Protein AF-A0A5N6M9M7-F1 (afdb_monomer)

Structure (mmCIF, N/CA/C/O backbone):
data_AF-A0A5N6M9M7-F1
#
_entry.id   AF-A0A5N6M9M7-F1
#
loop_
_atom_site.group_PDB
_atom_site.id
_atom_site.type_symbol
_atom_site.label_atom_id
_atom_site.label_alt_id
_atom_site.label_comp_id
_atom_site.label_asym_id
_atom_site.label_entity_id
_atom_site.label_seq_id
_atom_site.pdbx_PDB_ins_code
_atom_site.Cartn_x
_atom_site.Cartn_y
_atom_site.Cartn_z
_atom_site.occupancy
_atom_site.B_iso_or_equiv
_atom_site.auth_seq_id
_atom_site.auth_comp_id
_atom_site.auth_asym_id
_atom_site.auth_atom_id
_atom_site.pdbx_PDB_model_num
ATOM 1 N N . MET A 1 1 ? -13.988 -22.578 -77.801 1.00 38.72 1 MET A N 1
ATOM 2 C CA . MET A 1 1 ? -12.949 -21.543 -77.627 1.00 38.72 1 MET A CA 1
ATOM 3 C C . MET A 1 1 ? -13.460 -20.588 -76.553 1.00 38.72 1 MET A C 1
ATOM 5 O O . MET A 1 1 ? -14.297 -19.760 -76.864 1.00 38.72 1 MET A O 1
ATOM 9 N N . THR A 1 2 ? -13.385 -20.951 -75.270 1.00 37.00 2 THR A N 1
ATOM 10 C CA . THR A 1 2 ? -12.280 -20.663 -74.323 1.00 37.00 2 THR A CA 1
ATOM 11 C C . THR A 1 2 ? -11.889 -19.189 -74.285 1.00 37.00 2 THR A C 1
ATOM 13 O O . THR A 1 2 ? -11.239 -18.703 -75.205 1.00 37.00 2 THR A O 1
ATOM 16 N N . GLY A 1 3 ? -12.256 -18.535 -73.185 1.00 35.28 3 GLY A N 1
ATOM 17 C CA . GLY A 1 3 ? -11.864 -17.177 -72.829 1.00 35.28 3 GLY A CA 1
ATOM 18 C C . GLY A 1 3 ? -12.494 -16.769 -71.498 1.00 35.28 3 GLY A C 1
ATOM 19 O O . GLY A 1 3 ? -13.356 -15.902 -71.477 1.00 35.28 3 GLY A O 1
ATOM 20 N N . GLU A 1 4 ? -12.124 -17.446 -70.406 1.00 34.09 4 GLU A N 1
ATOM 21 C CA . GLU A 1 4 ? -12.359 -16.951 -69.043 1.00 34.09 4 GLU A CA 1
ATOM 22 C C . GLU A 1 4 ? -11.490 -15.703 -68.820 1.00 34.09 4 GLU A C 1
ATOM 24 O O . GLU A 1 4 ? -10.259 -15.792 -68.797 1.00 34.09 4 GLU A O 1
ATOM 29 N N . GLU A 1 5 ? -12.109 -14.534 -68.652 1.00 36.66 5 GLU A N 1
ATOM 30 C CA . GLU A 1 5 ? -11.422 -13.348 -68.141 1.00 36.66 5 GLU A CA 1
ATOM 31 C C . GLU A 1 5 ? -11.231 -13.484 -66.625 1.00 36.66 5 GLU A C 1
ATOM 33 O O . GLU A 1 5 ? -12.181 -13.480 -65.841 1.00 36.66 5 GLU A O 1
ATOM 38 N N . LYS A 1 6 ? -9.967 -13.622 -66.209 1.00 39.31 6 LYS A N 1
ATOM 39 C CA . LYS A 1 6 ? -9.542 -13.548 -64.806 1.00 39.31 6 LYS A CA 1
ATOM 40 C C . LYS A 1 6 ? -9.901 -12.176 -64.220 1.00 39.31 6 LYS A C 1
ATOM 42 O O . LYS A 1 6 ? -9.558 -11.167 -64.839 1.00 39.31 6 LYS A O 1
ATOM 47 N N . PRO A 1 7 ? -10.451 -12.090 -62.996 1.00 33.22 7 PRO A N 1
ATOM 48 C CA . PRO A 1 7 ? -10.524 -10.813 -62.308 1.00 33.22 7 PRO A CA 1
ATOM 49 C C . PRO A 1 7 ? -9.103 -10.360 -61.954 1.00 33.22 7 PRO A C 1
ATOM 51 O O . PRO A 1 7 ? -8.355 -11.047 -61.256 1.00 33.22 7 PRO A O 1
ATOM 54 N N . SER A 1 8 ? -8.726 -9.198 -62.483 1.00 32.16 8 SER A N 1
ATOM 55 C CA . SER A 1 8 ? -7.511 -8.472 -62.126 1.00 32.16 8 SER A CA 1
ATOM 56 C C . SER A 1 8 ? -7.521 -8.182 -60.624 1.00 32.16 8 SER A C 1
ATOM 58 O O . SER A 1 8 ? -8.297 -7.344 -60.165 1.00 32.16 8 SER A O 1
ATOM 60 N N . SER A 1 9 ? -6.653 -8.851 -59.859 1.00 34.31 9 SER A N 1
ATOM 61 C CA . SER A 1 9 ? -6.348 -8.470 -58.478 1.00 34.31 9 SER A CA 1
ATOM 62 C C . SER A 1 9 ? -5.786 -7.053 -58.469 1.00 34.31 9 SER A C 1
ATOM 64 O O . SER A 1 9 ? -4.602 -6.831 -58.721 1.00 34.31 9 SER A O 1
ATOM 66 N N . SER A 1 10 ? -6.641 -6.077 -58.179 1.00 30.91 10 SER A N 1
ATOM 67 C CA . SER A 1 10 ? -6.206 -4.749 -57.782 1.00 30.91 10 SER A CA 1
ATOM 68 C C . SER A 1 10 ? -5.472 -4.887 -56.450 1.00 30.91 10 SER A C 1
ATOM 70 O O . SER A 1 10 ? -6.101 -5.025 -55.400 1.00 30.91 10 SER A O 1
ATOM 72 N N . ASN A 1 11 ? -4.140 -4.867 -56.492 1.00 35.31 11 ASN A N 1
ATOM 73 C CA . ASN A 1 11 ? -3.322 -4.598 -55.317 1.00 35.31 11 ASN A CA 1
ATOM 74 C C . ASN A 1 11 ? -3.653 -3.180 -54.848 1.00 35.31 11 ASN A C 1
ATOM 76 O O . ASN A 1 11 ? -3.072 -2.201 -55.315 1.00 35.31 11 ASN A O 1
ATOM 80 N N . VAL A 1 12 ? -4.625 -3.069 -53.946 1.00 32.81 12 VAL A N 1
ATOM 81 C CA . VAL A 1 12 ? -4.802 -1.863 -53.146 1.00 32.81 12 VAL A CA 1
ATOM 82 C C . VAL A 1 12 ? -3.560 -1.785 -52.260 1.00 32.81 12 VAL A C 1
ATOM 84 O O . VAL A 1 12 ? -3.317 -2.727 -51.499 1.00 32.81 12 VAL A O 1
ATOM 87 N N . PRO A 1 13 ? -2.743 -0.722 -52.343 1.00 32.88 13 PRO A N 1
ATOM 88 C CA . PRO A 1 13 ? -1.669 -0.546 -51.389 1.00 32.88 13 PRO A CA 1
ATOM 89 C C . PRO A 1 13 ? -2.329 -0.437 -50.019 1.00 32.88 13 PRO A C 1
ATOM 91 O O . PRO A 1 13 ? -3.141 0.464 -49.788 1.00 32.88 13 PRO A O 1
ATOM 94 N N . ILE A 1 14 ? -2.014 -1.373 -49.123 1.00 35.34 14 ILE A N 1
ATOM 95 C CA . ILE A 1 14 ? -2.345 -1.234 -47.711 1.00 35.34 14 ILE A CA 1
ATOM 96 C C . ILE A 1 14 ? -1.590 0.011 -47.260 1.00 35.34 14 ILE A C 1
ATOM 98 O O . ILE A 1 14 ? -0.378 -0.004 -47.070 1.00 35.34 14 ILE A O 1
ATOM 102 N N . ARG A 1 15 ? -2.313 1.127 -47.194 1.00 32.84 15 ARG A N 1
ATOM 103 C CA . ARG A 1 15 ? -1.834 2.380 -46.634 1.00 32.84 15 ARG A CA 1
ATOM 104 C C . ARG A 1 15 ? -1.468 2.066 -45.190 1.00 32.84 15 ARG A C 1
ATOM 106 O O . ARG A 1 15 ? -2.373 1.851 -44.385 1.00 32.84 15 ARG A O 1
ATOM 113 N N . GLU A 1 16 ? -0.169 1.971 -44.903 1.00 43.22 16 GLU A N 1
ATOM 114 C CA . GLU A 1 16 ? 0.341 1.823 -43.543 1.00 43.22 16 GLU A CA 1
ATOM 115 C C . GLU A 1 16 ? -0.331 2.896 -42.687 1.00 43.22 16 GLU A C 1
ATOM 117 O O . GLU A 1 16 ? -0.162 4.102 -42.902 1.00 43.22 16 GLU A O 1
ATOM 122 N N . GLN A 1 17 ? -1.221 2.449 -41.802 1.00 44.56 17 GLN A N 1
ATOM 123 C CA . GLN A 1 17 ? -1.905 3.333 -40.877 1.00 44.56 17 GLN A CA 1
ATOM 124 C C . GLN A 1 17 ? -0.831 3.985 -40.012 1.00 44.56 17 GLN A C 1
ATOM 126 O O . GLN A 1 17 ? 0.069 3.307 -39.523 1.00 44.56 17 GLN A O 1
ATOM 131 N N . GLY A 1 18 ? -0.907 5.314 -39.916 1.00 39.78 18 GLY A N 1
ATOM 132 C CA . GLY A 1 18 ? 0.152 6.173 -39.404 1.00 39.78 18 GLY A CA 1
ATOM 133 C C . GLY A 1 18 ? 0.833 5.623 -38.156 1.00 39.78 18 GLY A C 1
ATOM 134 O O . GLY A 1 18 ? 0.180 5.249 -37.185 1.00 39.78 18 GLY A O 1
ATOM 135 N N . ASN A 1 19 ? 2.163 5.607 -38.199 1.00 50.91 19 ASN A N 1
ATOM 136 C CA . ASN A 1 19 ? 3.014 5.252 -37.078 1.00 50.91 19 ASN A CA 1
ATOM 137 C C . ASN A 1 19 ? 2.834 6.308 -35.973 1.00 50.91 19 ASN A C 1
ATOM 139 O O . ASN A 1 19 ? 3.552 7.308 -35.935 1.00 50.91 19 ASN A O 1
ATOM 143 N N . PHE A 1 20 ? 1.825 6.151 -35.113 1.00 52.09 20 PHE A N 1
ATOM 144 C CA . PHE A 1 20 ? 1.692 6.987 -33.926 1.00 52.09 20 PHE A CA 1
ATOM 145 C C . PHE A 1 20 ? 2.903 6.703 -33.031 1.00 52.09 20 PHE A C 1
ATOM 147 O O . PHE A 1 20 ? 3.120 5.542 -32.676 1.00 52.09 20 PHE A O 1
ATOM 154 N N . PRO A 1 21 ? 3.716 7.711 -32.668 1.00 63.94 21 PRO A N 1
ATOM 155 C CA . PRO A 1 21 ? 4.855 7.481 -31.793 1.00 63.94 21 PRO A CA 1
ATOM 156 C C . PRO A 1 21 ? 4.349 6.951 -30.449 1.00 63.94 21 PRO A C 1
ATOM 158 O O . PRO A 1 21 ? 3.626 7.646 -29.729 1.00 63.94 21 PRO A O 1
ATOM 161 N N . LEU A 1 22 ? 4.700 5.701 -30.129 1.00 77.88 22 LEU A N 1
ATOM 162 C CA . LEU A 1 22 ? 4.314 5.080 -28.866 1.00 77.88 22 LEU A CA 1
ATOM 163 C C . LEU A 1 22 ? 4.998 5.839 -27.724 1.00 77.88 22 LEU A C 1
ATOM 165 O O . LEU A 1 22 ? 6.221 5.970 -27.690 1.00 77.88 22 LEU A O 1
ATOM 169 N N . GLN A 1 23 ? 4.200 6.355 -26.791 1.00 84.31 23 GLN A N 1
ATOM 170 C CA . GLN A 1 23 ? 4.712 7.044 -25.609 1.00 84.31 23 GLN A CA 1
ATOM 171 C C . GLN A 1 23 ? 5.376 6.034 -24.673 1.00 84.31 23 GLN A C 1
ATOM 173 O O . GLN A 1 23 ? 4.735 5.085 -24.217 1.00 84.31 23 GLN A O 1
ATOM 178 N N . CYS A 1 24 ? 6.656 6.240 -24.367 1.00 86.56 24 CYS A N 1
ATOM 179 C CA . CYS A 1 24 ? 7.357 5.385 -23.419 1.00 86.56 24 CYS A CA 1
ATOM 180 C C . CYS A 1 24 ? 6.995 5.770 -21.970 1.00 86.56 24 CYS A C 1
ATOM 182 O O . CYS A 1 24 ? 7.027 6.956 -21.624 1.00 86.56 24 CYS A O 1
ATOM 184 N N . PRO A 1 25 ? 6.667 4.794 -21.102 1.00 90.94 25 PRO A N 1
ATOM 185 C CA . PRO A 1 25 ? 6.314 5.067 -19.712 1.00 90.94 25 PRO A CA 1
ATOM 186 C C . PRO A 1 25 ? 7.528 5.583 -18.937 1.00 90.94 25 PRO A C 1
ATOM 188 O O . PRO A 1 25 ? 8.643 5.125 -19.161 1.00 90.94 25 PRO A O 1
ATOM 191 N N . LYS A 1 26 ? 7.325 6.497 -17.984 1.00 94.12 26 LYS A N 1
ATOM 192 C CA . LYS A 1 26 ? 8.398 6.949 -17.087 1.00 94.12 26 LYS A CA 1
ATOM 193 C C . LYS A 1 26 ? 8.705 5.883 -16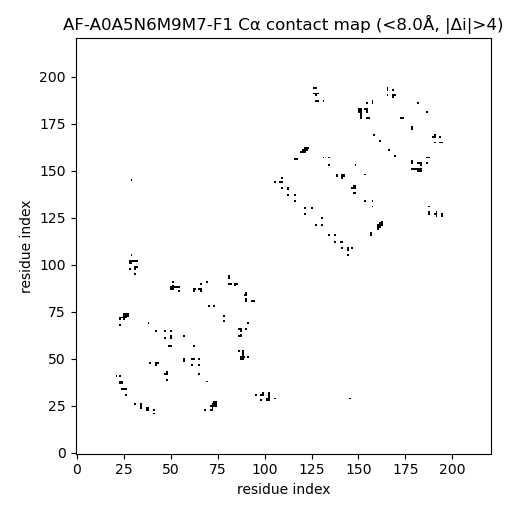.031 1.00 94.12 26 LYS A C 1
ATOM 195 O O . LYS A 1 26 ? 7.787 5.333 -15.415 1.00 94.12 26 LYS A O 1
ATOM 200 N N . LEU A 1 27 ? 9.989 5.607 -15.821 1.00 92.19 27 LEU A N 1
ATOM 201 C CA . LEU A 1 27 ? 10.460 4.763 -14.730 1.00 92.19 27 LEU A CA 1
ATOM 202 C C . LEU A 1 27 ? 10.357 5.540 -13.412 1.00 92.19 27 LEU A C 1
ATOM 204 O O . LEU A 1 27 ? 10.707 6.715 -13.332 1.00 92.19 27 LEU A O 1
ATOM 208 N N . THR A 1 28 ? 9.883 4.863 -12.379 1.00 88.44 28 THR A N 1
ATOM 209 C CA . THR A 1 28 ? 9.801 5.346 -11.000 1.00 88.44 28 THR A CA 1
ATOM 210 C C . THR A 1 28 ? 10.392 4.284 -10.076 1.00 88.44 28 THR A C 1
ATOM 212 O O . THR A 1 28 ? 10.667 3.165 -10.505 1.00 88.44 28 THR A O 1
ATOM 215 N N . GLU A 1 29 ? 10.564 4.609 -8.799 1.00 82.56 29 GLU A N 1
ATOM 216 C CA . GLU A 1 29 ? 11.107 3.667 -7.812 1.00 82.56 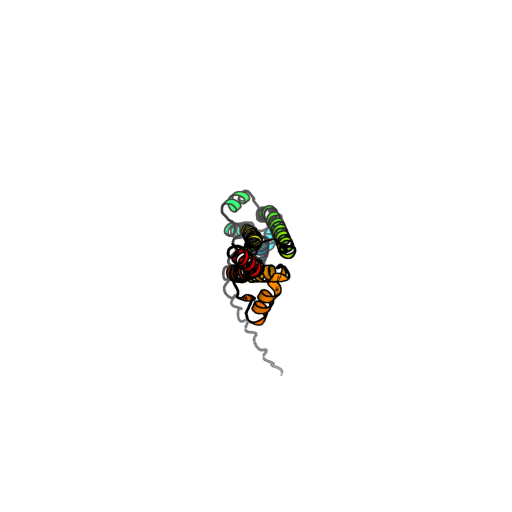29 GLU A CA 1
ATOM 217 C C . GLU A 1 29 ? 10.231 2.436 -7.552 1.00 82.56 29 GLU A C 1
ATOM 219 O O . GLU A 1 29 ? 10.722 1.479 -6.969 1.00 82.56 29 GLU A O 1
ATOM 224 N N . THR A 1 30 ? 8.959 2.458 -7.961 1.00 81.62 30 THR A N 1
ATOM 225 C CA . THR A 1 30 ? 7.948 1.476 -7.535 1.00 81.62 30 THR A CA 1
ATOM 226 C C . THR A 1 30 ? 7.203 0.806 -8.689 1.00 81.62 30 THR A C 1
ATOM 228 O O . THR A 1 30 ? 6.191 0.138 -8.470 1.00 81.62 30 THR A O 1
ATOM 231 N N . ASN A 1 31 ? 7.630 1.035 -9.935 1.00 87.19 31 ASN A N 1
ATOM 232 C CA . ASN A 1 31 ? 6.913 0.557 -11.119 1.00 87.19 31 ASN A CA 1
ATOM 233 C C . ASN A 1 31 ? 7.791 -0.221 -12.099 1.00 87.19 31 ASN A C 1
ATOM 235 O O . ASN A 1 31 ? 7.369 -0.390 -13.245 1.00 87.19 31 ASN A O 1
ATOM 239 N N . TYR A 1 32 ? 8.981 -0.681 -11.702 1.00 90.88 32 TYR A N 1
ATOM 240 C CA . TYR A 1 32 ? 9.927 -1.271 -12.647 1.00 90.88 32 TYR A CA 1
ATOM 241 C C . TYR A 1 32 ? 9.338 -2.463 -13.392 1.00 90.88 32 TYR A C 1
ATOM 243 O O . TYR A 1 32 ? 9.469 -2.538 -14.609 1.00 90.88 32 TYR A O 1
ATOM 251 N N . THR A 1 33 ? 8.613 -3.344 -12.707 1.00 88.62 33 THR A N 1
ATOM 252 C CA . THR A 1 33 ? 7.969 -4.506 -13.335 1.00 88.62 33 THR A CA 1
ATOM 253 C C . THR A 1 33 ? 7.006 -4.091 -14.457 1.00 88.62 33 THR A C 1
ATOM 255 O O . THR A 1 33 ? 7.044 -4.643 -15.557 1.00 88.62 33 THR A O 1
ATOM 258 N N . ALA A 1 34 ? 6.170 -3.077 -14.211 1.00 89.56 34 ALA A N 1
ATOM 259 C CA . ALA A 1 34 ? 5.231 -2.557 -15.205 1.00 89.56 34 ALA A CA 1
ATOM 260 C C . ALA A 1 34 ? 5.948 -1.786 -16.327 1.00 89.56 34 ALA A C 1
ATOM 262 O O . ALA A 1 34 ? 5.616 -1.941 -17.503 1.00 89.56 34 ALA A O 1
ATOM 263 N N . TRP A 1 35 ? 6.952 -0.981 -15.969 1.00 94.19 35 TRP A N 1
ATOM 264 C CA . TRP A 1 35 ? 7.795 -0.250 -16.910 1.00 94.19 35 TRP A CA 1
ATOM 265 C C . TRP A 1 35 ? 8.522 -1.205 -17.859 1.00 94.19 35 TRP A C 1
ATOM 267 O O . TRP A 1 35 ? 8.460 -1.008 -19.069 1.00 94.19 35 TRP A O 1
ATOM 277 N N . ALA A 1 36 ? 9.143 -2.265 -17.336 1.00 92.31 36 ALA A N 1
ATOM 278 C CA . ALA A 1 36 ? 9.903 -3.236 -18.111 1.00 92.31 36 ALA A CA 1
ATOM 279 C C . ALA A 1 36 ? 9.001 -3.959 -19.117 1.00 92.31 36 ALA A C 1
ATOM 281 O O . ALA A 1 36 ? 9.331 -4.014 -20.298 1.00 92.31 36 ALA A O 1
ATOM 282 N N . LEU A 1 37 ? 7.821 -4.417 -18.684 1.00 91.81 37 LEU A N 1
ATOM 283 C CA . LEU A 1 37 ? 6.842 -5.066 -19.561 1.00 91.81 37 LEU A CA 1
ATOM 284 C C . LEU A 1 37 ? 6.415 -4.157 -20.724 1.00 91.81 37 LEU A C 1
ATOM 286 O O . LEU A 1 37 ? 6.390 -4.574 -21.886 1.00 91.81 37 LEU A O 1
ATOM 290 N N . MET A 1 38 ? 6.089 -2.901 -20.417 1.00 91.94 38 MET A N 1
ATOM 291 C CA . MET A 1 38 ? 5.688 -1.916 -21.419 1.00 91.94 38 MET A CA 1
ATOM 292 C C . MET A 1 38 ? 6.843 -1.563 -22.356 1.00 91.94 38 MET A C 1
ATOM 294 O O . MET A 1 38 ? 6.659 -1.519 -23.571 1.00 91.94 38 MET A O 1
ATOM 298 N N . MET A 1 39 ? 8.042 -1.355 -21.814 1.00 94.12 39 MET A N 1
ATOM 299 C CA . MET A 1 39 ? 9.217 -0.981 -22.590 1.00 94.12 39 MET A CA 1
ATOM 300 C C . MET A 1 39 ? 9.660 -2.115 -23.522 1.00 94.12 39 MET A C 1
ATOM 302 O O . MET A 1 39 ? 9.907 -1.869 -24.700 1.00 94.12 39 MET A O 1
ATOM 306 N N . GLU A 1 40 ? 9.659 -3.369 -23.061 1.00 91.62 40 GLU A N 1
ATOM 307 C CA . GLU A 1 40 ? 9.893 -4.538 -23.918 1.00 91.62 40 GLU A CA 1
ATOM 308 C C . GLU A 1 40 ? 8.864 -4.644 -25.047 1.00 91.62 40 GLU A C 1
ATOM 310 O O . GLU A 1 40 ? 9.209 -5.003 -26.173 1.00 91.62 40 GLU A O 1
ATOM 315 N N . THR A 1 41 ? 7.596 -4.345 -24.757 1.00 92.12 41 THR A N 1
ATOM 316 C CA . THR A 1 41 ? 6.515 -4.376 -25.751 1.00 92.12 41 THR A CA 1
ATOM 317 C C . THR A 1 41 ? 6.711 -3.296 -26.814 1.00 92.12 41 THR A C 1
ATOM 319 O O . THR A 1 41 ? 6.573 -3.575 -28.004 1.00 92.12 41 THR A O 1
ATOM 322 N N . ILE A 1 42 ? 7.117 -2.089 -26.410 1.00 91.50 42 ILE A N 1
ATOM 323 C CA . ILE A 1 42 ? 7.458 -1.003 -27.335 1.00 91.50 42 ILE A CA 1
ATOM 324 C C . ILE A 1 42 ? 8.663 -1.404 -28.192 1.00 91.50 42 ILE A C 1
ATOM 326 O O . ILE A 1 42 ? 8.588 -1.344 -29.414 1.00 91.50 42 ILE A O 1
ATOM 330 N N . LEU A 1 43 ? 9.749 -1.898 -27.595 1.00 90.94 43 LEU A N 1
ATOM 331 C CA . LEU A 1 43 ? 10.931 -2.320 -28.356 1.00 90.94 43 LEU A CA 1
ATOM 332 C C . LEU A 1 43 ? 10.618 -3.447 -29.350 1.00 90.94 43 LEU A C 1
ATOM 334 O O . LEU A 1 43 ? 11.175 -3.456 -30.447 1.00 90.94 43 LEU A O 1
ATOM 338 N N . LYS A 1 44 ? 9.700 -4.365 -29.017 1.00 88.69 44 LYS A N 1
ATOM 339 C CA . LYS A 1 44 ? 9.182 -5.374 -29.960 1.00 88.69 44 LYS A CA 1
ATOM 340 C C . LYS A 1 44 ? 8.462 -4.732 -31.142 1.00 88.69 44 LYS A C 1
ATOM 342 O O . LYS A 1 44 ? 8.747 -5.106 -32.275 1.00 88.69 44 LYS A O 1
ATOM 347 N N . ALA A 1 45 ? 7.589 -3.756 -30.896 1.00 88.75 45 ALA A N 1
ATOM 348 C CA . ALA A 1 45 ? 6.844 -3.062 -31.949 1.00 88.75 45 ALA A CA 1
ATOM 349 C C . ALA A 1 45 ? 7.760 -2.319 -32.941 1.00 88.75 45 ALA A C 1
ATOM 351 O O . ALA A 1 45 ? 7.452 -2.256 -34.126 1.00 88.75 45 ALA A O 1
ATOM 352 N N . TYR A 1 46 ? 8.908 -1.814 -32.477 1.00 87.38 46 TYR A N 1
ATOM 353 C CA . TYR A 1 46 ? 9.905 -1.147 -33.324 1.00 87.38 46 TYR A CA 1
ATOM 354 C C . TYR A 1 46 ? 10.971 -2.093 -33.914 1.00 87.38 46 TYR A C 1
ATOM 356 O O . TYR A 1 46 ? 11.885 -1.626 -34.592 1.00 87.38 46 TYR A O 1
ATOM 364 N N . GLY A 1 47 ? 10.904 -3.407 -33.662 1.00 87.00 47 GLY A N 1
ATOM 365 C CA . GLY A 1 47 ? 11.924 -4.360 -34.129 1.00 87.00 47 GLY A CA 1
ATOM 366 C C . GLY A 1 47 ? 13.304 -4.152 -33.486 1.00 87.00 47 GLY A C 1
ATOM 367 O O . GLY A 1 47 ? 14.333 -4.432 -34.099 1.00 87.00 47 GLY A O 1
ATOM 368 N N . LEU A 1 48 ? 13.332 -3.621 -32.260 1.00 87.19 48 LEU A N 1
ATOM 369 C CA . LEU A 1 48 ? 14.538 -3.254 -31.509 1.00 87.19 48 LEU A CA 1
ATOM 370 C C . LEU A 1 48 ? 14.835 -4.196 -30.332 1.00 87.19 48 LEU A C 1
ATOM 372 O O . LEU A 1 48 ? 15.857 -4.036 -29.668 1.00 87.19 48 LEU A O 1
ATOM 376 N N . ARG A 1 49 ? 13.975 -5.182 -30.051 1.00 84.19 49 ARG A N 1
ATOM 377 C CA . ARG A 1 49 ? 14.118 -6.091 -28.896 1.00 84.19 49 ARG A CA 1
ATOM 378 C C . ARG A 1 49 ? 15.485 -6.785 -28.831 1.00 84.19 49 ARG A C 1
ATOM 380 O O . ARG A 1 49 ? 16.061 -6.912 -27.759 1.00 84.19 49 ARG A O 1
ATOM 387 N N . GLU A 1 50 ? 16.032 -7.182 -29.972 1.00 83.56 50 GLU A N 1
ATOM 388 C CA . GLU A 1 50 ? 17.313 -7.896 -30.060 1.00 83.56 50 GLU A CA 1
ATOM 389 C C . GLU A 1 50 ? 18.475 -7.099 -29.437 1.00 83.56 50 GLU A C 1
ATOM 391 O O . GLU A 1 50 ? 19.401 -7.681 -28.876 1.00 83.56 50 GLU A O 1
ATOM 396 N N . THR A 1 51 ? 18.383 -5.763 -29.441 1.00 80.62 51 THR A N 1
ATOM 397 C CA . THR A 1 51 ? 19.412 -4.852 -28.906 1.00 80.62 51 THR A CA 1
ATOM 398 C C . THR A 1 51 ? 19.565 -4.887 -27.384 1.00 80.62 51 THR A C 1
ATOM 400 O O . THR A 1 51 ? 20.594 -4.452 -26.865 1.00 80.62 51 THR A O 1
ATOM 403 N N . ILE A 1 52 ? 18.557 -5.396 -26.665 1.00 81.94 52 ILE A N 1
ATOM 404 C CA . ILE A 1 52 ? 18.607 -5.603 -25.210 1.00 81.94 52 ILE A CA 1
ATOM 405 C C . ILE A 1 52 ? 18.870 -7.072 -24.836 1.00 81.94 52 ILE A C 1
ATOM 407 O O . ILE A 1 52 ? 19.161 -7.364 -23.680 1.00 81.94 52 ILE A O 1
ATOM 411 N N . GLU A 1 53 ? 18.817 -8.001 -25.797 1.00 79.56 53 GLU A N 1
ATOM 412 C CA . GLU A 1 53 ? 19.001 -9.442 -25.565 1.00 79.56 53 GLU A CA 1
ATOM 413 C C . GLU A 1 53 ? 20.394 -9.936 -25.984 1.00 79.56 53 GLU A C 1
ATOM 415 O O . GLU A 1 53 ? 21.008 -10.726 -25.260 1.00 79.56 53 GLU A O 1
ATOM 420 N N . VAL A 1 54 ? 20.949 -9.434 -27.091 1.00 76.12 54 VAL A N 1
ATOM 421 C CA . VAL A 1 54 ? 22.202 -9.922 -27.696 1.00 76.12 54 VAL A CA 1
ATOM 422 C C . VAL A 1 54 ? 23.318 -8.869 -27.567 1.00 76.12 54 VAL A C 1
ATOM 424 O O . VAL A 1 54 ? 23.051 -7.672 -27.549 1.00 76.12 54 VAL A O 1
ATOM 427 N N . LYS A 1 55 ? 24.581 -9.307 -27.422 1.00 60.94 55 LYS A N 1
ATOM 428 C CA . LYS A 1 55 ? 25.778 -8.430 -27.366 1.00 60.94 55 LYS A CA 1
ATOM 429 C C . LYS A 1 55 ? 26.441 -8.189 -28.737 1.00 60.94 55 LYS A C 1
ATOM 431 O O . LYS A 1 55 ? 27.423 -7.459 -28.804 1.00 60.94 55 LYS A O 1
ATOM 436 N N . GLU A 1 56 ? 25.964 -8.848 -29.788 1.00 62.84 56 GLU A N 1
ATOM 437 C CA . GLU A 1 56 ? 26.590 -8.862 -31.116 1.00 62.84 56 GLU A CA 1
ATOM 438 C C . GLU A 1 56 ? 26.248 -7.618 -31.949 1.00 62.84 56 GLU A C 1
ATOM 440 O O . GLU A 1 56 ? 25.457 -6.779 -31.521 1.00 62.84 56 GLU A O 1
ATOM 445 N N . ALA A 1 57 ? 26.874 -7.508 -33.128 1.00 55.06 57 ALA A N 1
ATOM 446 C CA . ALA A 1 57 ? 26.808 -6.378 -34.054 1.00 55.06 57 ALA A CA 1
ATOM 447 C C . ALA A 1 57 ? 25.386 -6.132 -34.591 1.00 55.06 57 ALA A C 1
ATOM 449 O O . ALA A 1 57 ? 25.033 -6.481 -35.716 1.00 55.06 57 ALA A O 1
ATOM 450 N N . VAL A 1 58 ? 24.560 -5.505 -33.764 1.00 62.84 58 VAL A N 1
ATOM 451 C CA . VAL A 1 58 ? 23.356 -4.813 -34.197 1.00 62.84 58 VAL A CA 1
ATOM 452 C C . VAL A 1 58 ? 23.797 -3.503 -34.849 1.00 62.84 58 VAL A C 1
ATOM 454 O O . VAL A 1 58 ? 24.673 -2.826 -34.323 1.00 62.84 58 VAL A O 1
ATOM 457 N N . ASP A 1 59 ? 23.170 -3.141 -35.970 1.00 79.38 59 ASP A N 1
ATOM 458 C CA . ASP A 1 59 ? 23.227 -1.800 -36.564 1.00 79.38 59 ASP A CA 1
ATOM 459 C C . ASP A 1 59 ? 23.315 -0.700 -35.483 1.00 79.38 59 ASP A C 1
ATOM 461 O O . ASP A 1 59 ? 22.412 -0.568 -34.647 1.00 79.38 59 ASP A O 1
ATOM 465 N N . ASP A 1 60 ? 24.394 0.092 -35.512 1.00 79.88 60 ASP A N 1
ATOM 466 C CA . ASP A 1 60 ? 24.667 1.171 -34.555 1.00 79.88 60 ASP A CA 1
ATOM 467 C C . ASP A 1 60 ? 23.467 2.109 -34.408 1.00 79.88 60 ASP A C 1
ATOM 469 O O . ASP A 1 60 ? 23.168 2.588 -33.308 1.00 79.88 60 ASP A O 1
ATOM 473 N N . LYS A 1 61 ? 22.718 2.334 -35.494 1.00 84.44 61 LYS A N 1
ATOM 474 C CA . LYS A 1 61 ? 21.505 3.150 -35.470 1.00 84.44 61 LYS A CA 1
ATOM 475 C C . LYS A 1 61 ? 20.436 2.551 -34.556 1.00 84.44 61 LYS A C 1
ATOM 477 O O . LYS A 1 61 ? 19.808 3.292 -33.796 1.00 84.44 61 LYS A O 1
ATOM 482 N N . LYS A 1 62 ? 20.232 1.230 -34.585 1.00 84.62 62 LYS A N 1
ATOM 483 C CA . LYS A 1 62 ? 19.274 0.533 -33.709 1.00 84.62 62 LYS A CA 1
ATOM 484 C C . LYS A 1 62 ? 19.705 0.618 -32.248 1.00 84.62 62 LYS A C 1
ATOM 486 O O . LYS A 1 62 ? 18.872 0.926 -31.401 1.00 84.62 62 LYS A O 1
ATOM 491 N N . VAL A 1 63 ? 20.995 0.438 -31.956 1.00 84.31 63 VAL A N 1
ATOM 492 C CA . VAL A 1 63 ? 21.540 0.554 -30.590 1.00 84.31 63 VAL A CA 1
ATOM 493 C C . VAL A 1 63 ? 21.308 1.954 -30.017 1.00 84.31 63 VAL A C 1
ATOM 495 O O . VAL A 1 63 ? 20.773 2.090 -28.915 1.00 84.31 63 VAL A O 1
ATOM 498 N N . HIS A 1 64 ? 21.651 3.001 -30.772 1.00 86.44 64 HIS A N 1
ATOM 499 C CA . HIS A 1 64 ? 21.445 4.385 -30.339 1.00 86.44 64 HIS A CA 1
ATOM 500 C C . HIS A 1 64 ? 19.958 4.731 -30.197 1.00 86.44 64 HIS A C 1
ATOM 502 O O . HIS A 1 64 ? 19.584 5.406 -29.239 1.00 86.44 64 HIS A O 1
ATOM 508 N N . THR A 1 65 ? 19.103 4.221 -31.092 1.00 89.31 65 THR A N 1
ATOM 509 C CA . THR A 1 65 ? 17.644 4.406 -31.006 1.00 89.31 65 THR A CA 1
ATOM 510 C C . THR A 1 65 ? 17.089 3.778 -29.730 1.00 89.31 65 THR A C 1
ATOM 512 O O . THR A 1 65 ? 16.392 4.452 -28.975 1.00 89.31 65 THR A O 1
ATOM 515 N N . THR A 1 66 ? 17.457 2.530 -29.422 1.00 90.12 66 THR A N 1
ATOM 516 C CA . THR A 1 66 ? 17.048 1.868 -28.177 1.00 90.12 66 THR A CA 1
ATOM 517 C C . THR A 1 66 ? 17.521 2.640 -26.950 1.00 90.12 66 THR A C 1
ATOM 519 O O . THR A 1 66 ? 16.727 2.883 -26.042 1.00 90.12 66 THR A O 1
ATOM 522 N N . LYS A 1 67 ? 18.789 3.078 -26.914 1.00 90.62 67 LYS A N 1
ATOM 523 C CA . LYS A 1 67 ? 19.311 3.879 -25.794 1.00 90.62 67 LYS A CA 1
ATOM 524 C C . LYS A 1 67 ? 18.535 5.178 -25.625 1.00 90.62 67 LYS A C 1
ATOM 526 O O . LYS A 1 67 ? 18.134 5.477 -24.508 1.00 90.62 67 LYS A O 1
ATOM 531 N N . ALA A 1 68 ? 18.268 5.911 -26.705 1.00 90.81 68 ALA A N 1
ATOM 532 C CA . ALA A 1 68 ? 17.473 7.135 -26.653 1.00 90.81 68 ALA A CA 1
ATOM 533 C C . ALA A 1 68 ? 16.055 6.869 -26.117 1.00 90.81 68 ALA A C 1
ATOM 535 O O . ALA A 1 68 ? 15.578 7.600 -25.247 1.00 90.81 68 ALA A O 1
ATOM 536 N N . MET A 1 69 ? 15.415 5.783 -26.567 1.00 92.25 69 MET A N 1
ATOM 537 C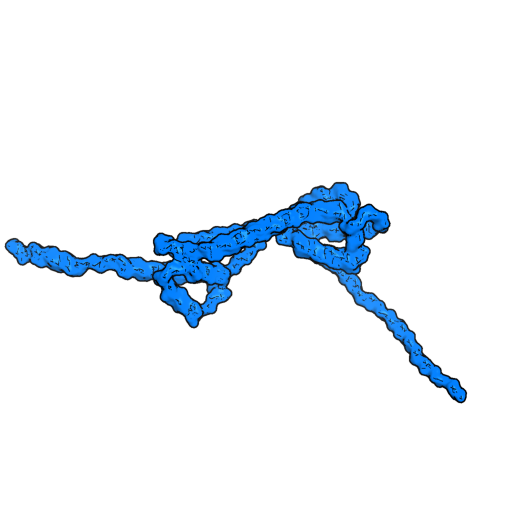 CA . MET A 1 69 ? 14.091 5.375 -26.093 1.00 92.25 69 MET A CA 1
ATOM 538 C C . MET A 1 69 ? 14.080 4.943 -24.625 1.00 92.25 69 MET A C 1
ATOM 540 O O . MET A 1 69 ? 13.093 5.189 -23.940 1.00 92.25 69 MET A O 1
ATOM 544 N N . ILE A 1 70 ? 15.149 4.322 -24.120 1.00 92.94 70 ILE A N 1
ATOM 545 C CA . ILE A 1 70 ? 15.277 4.014 -22.692 1.00 92.94 70 ILE A CA 1
ATOM 546 C C . ILE A 1 70 ? 15.545 5.306 -21.914 1.00 92.94 70 ILE A C 1
ATOM 548 O O . ILE A 1 70 ? 14.835 5.590 -20.957 1.00 92.94 70 ILE A O 1
ATOM 552 N N . PHE A 1 71 ? 16.501 6.133 -22.340 1.00 93.88 71 PHE A N 1
ATOM 553 C CA . PHE A 1 71 ? 16.915 7.356 -21.645 1.00 93.88 71 PHE A CA 1
ATOM 554 C C . PHE A 1 71 ? 15.772 8.349 -21.445 1.00 93.88 71 PHE A C 1
ATOM 556 O O . PHE A 1 71 ? 15.650 8.914 -20.361 1.00 93.88 71 PHE A O 1
ATOM 563 N N . GLN A 1 72 ? 14.875 8.504 -22.424 1.00 93.25 72 GLN A N 1
ATOM 564 C CA . GLN A 1 72 ? 13.695 9.362 -22.261 1.00 93.25 72 GLN A CA 1
ATOM 565 C C . GLN A 1 72 ? 12.744 8.893 -21.148 1.00 93.25 72 GLN A C 1
ATOM 567 O O . GLN A 1 72 ? 11.908 9.676 -20.697 1.00 93.25 72 GLN A O 1
ATOM 572 N N . THR A 1 73 ? 12.832 7.639 -20.700 1.00 94.50 73 THR A N 1
ATOM 573 C CA . THR A 1 73 ? 11.992 7.112 -19.615 1.00 94.50 73 THR A CA 1
ATOM 574 C C . THR A 1 73 ? 12.584 7.322 -18.233 1.00 94.50 73 THR A C 1
ATOM 576 O O . THR A 1 73 ? 11.852 7.225 -17.250 1.00 94.50 73 THR A O 1
ATOM 579 N N . LEU A 1 74 ? 13.883 7.611 -18.146 1.00 94.44 74 LEU A N 1
ATOM 580 C CA . LEU A 1 74 ? 14.609 7.608 -16.886 1.00 94.44 74 LEU A CA 1
ATOM 581 C C . LEU A 1 74 ? 14.488 8.955 -16.162 1.00 94.44 74 LEU A C 1
ATOM 583 O O . LEU A 1 74 ? 14.557 10.011 -16.799 1.00 94.44 74 LEU A O 1
ATOM 587 N N . PRO A 1 75 ? 14.364 8.938 -14.826 1.00 93.75 75 PRO A N 1
ATOM 588 C CA . PRO A 1 75 ? 14.676 10.095 -13.999 1.00 93.75 75 PRO A CA 1
ATOM 589 C C . PRO A 1 75 ? 16.131 10.545 -14.205 1.00 93.75 75 PRO A C 1
ATOM 591 O O . PRO A 1 75 ? 16.997 9.745 -14.569 1.00 93.75 75 PRO A O 1
ATOM 594 N N . GLN A 1 76 ? 16.405 11.833 -13.982 1.00 92.88 76 GLN A N 1
ATOM 595 C CA . GLN A 1 76 ? 17.708 12.432 -14.291 1.00 92.88 76 GLN A CA 1
ATOM 596 C C . GLN A 1 76 ? 18.865 11.755 -13.542 1.00 92.88 76 GLN A C 1
ATOM 598 O O . GLN A 1 76 ? 19.905 11.490 -14.132 1.00 92.88 76 GLN A O 1
ATOM 603 N N . ASP A 1 77 ? 18.692 11.440 -12.263 1.00 92.19 77 ASP A N 1
ATOM 604 C CA . ASP A 1 77 ? 19.684 10.746 -11.439 1.00 92.19 77 ASP A CA 1
ATOM 605 C C . ASP A 1 77 ? 20.024 9.353 -11.993 1.00 92.19 77 ASP A C 1
ATOM 607 O O . ASP A 1 77 ? 21.195 8.984 -12.087 1.00 92.19 77 ASP A O 1
ATOM 611 N N . VAL A 1 78 ? 19.011 8.606 -12.437 1.00 93.00 78 VAL A N 1
ATOM 612 C CA . VAL A 1 78 ? 19.174 7.272 -13.028 1.00 93.00 78 VAL A CA 1
ATOM 613 C C . VAL A 1 78 ? 19.875 7.364 -14.372 1.00 93.00 78 VAL A C 1
ATOM 615 O O . VAL A 1 78 ? 20.795 6.593 -14.634 1.00 93.00 78 VAL A O 1
ATOM 618 N N . LEU A 1 79 ? 19.479 8.334 -15.201 1.00 93.50 79 LEU A N 1
ATOM 619 C CA . LEU A 1 79 ? 20.116 8.607 -16.485 1.00 93.50 79 LEU A CA 1
ATOM 620 C C . LEU A 1 79 ? 21.617 8.857 -16.309 1.00 93.50 79 LEU A C 1
ATOM 622 O O . LEU A 1 79 ? 22.418 8.240 -17.007 1.00 93.50 79 LEU A O 1
ATOM 626 N N . MET A 1 80 ? 22.003 9.699 -15.346 1.00 94.19 80 MET A N 1
ATOM 627 C CA . MET A 1 80 ? 23.413 9.997 -15.078 1.00 94.19 80 MET A CA 1
ATOM 628 C C . MET A 1 80 ? 24.206 8.755 -14.645 1.00 94.19 80 MET A C 1
ATOM 630 O O . MET A 1 80 ? 25.366 8.617 -15.020 1.00 94.19 80 MET A O 1
ATOM 634 N N . GLN A 1 81 ? 23.590 7.827 -13.905 1.00 91.88 81 GLN A N 1
ATOM 635 C CA . GLN A 1 81 ? 24.238 6.581 -13.472 1.00 91.88 81 GLN A CA 1
ATOM 636 C C . GLN A 1 81 ? 24.498 5.607 -14.627 1.00 91.88 81 GLN A C 1
ATOM 638 O O . GLN A 1 81 ? 25.506 4.898 -14.624 1.00 91.88 81 GLN A O 1
ATOM 643 N N . VAL A 1 82 ? 23.598 5.560 -15.613 1.00 93.12 82 VAL A N 1
ATOM 644 C CA . VAL A 1 82 ? 23.678 4.607 -16.732 1.00 93.12 82 VAL A CA 1
ATOM 645 C C . VAL A 1 82 ? 24.296 5.202 -18.002 1.00 93.12 82 VAL A C 1
ATOM 647 O O . VAL A 1 82 ? 24.579 4.462 -18.942 1.00 93.12 82 VAL A O 1
ATOM 650 N N . ALA A 1 83 ? 24.545 6.515 -18.041 1.00 90.94 83 ALA A N 1
ATOM 651 C CA . ALA A 1 83 ? 25.096 7.217 -19.204 1.00 90.94 83 ALA A CA 1
ATOM 652 C C . ALA A 1 83 ? 26.472 6.689 -19.649 1.00 90.94 83 ALA A C 1
ATOM 654 O O . ALA A 1 83 ? 26.796 6.749 -20.833 1.00 90.94 83 ALA A O 1
ATOM 655 N N . GLN A 1 84 ? 27.259 6.143 -18.716 1.00 90.00 84 GLN A N 1
ATOM 656 C CA . GLN A 1 84 ? 28.583 5.569 -18.982 1.00 90.00 84 GLN A CA 1
ATOM 657 C C . GLN A 1 84 ? 28.551 4.259 -19.789 1.00 90.00 84 GLN A C 1
ATOM 659 O O . GLN A 1 84 ? 29.577 3.846 -20.328 1.00 90.00 84 GLN A O 1
ATOM 664 N N . TYR A 1 85 ? 27.402 3.582 -19.870 1.00 90.25 85 TYR A N 1
ATOM 665 C CA . TYR A 1 85 ? 27.301 2.310 -20.578 1.00 90.25 85 TYR A CA 1
ATOM 666 C C . TYR A 1 85 ? 27.237 2.512 -22.090 1.00 90.25 85 TYR A C 1
ATOM 668 O O . TYR A 1 85 ? 26.528 3.387 -22.603 1.00 90.25 85 TYR A O 1
ATOM 676 N N . SER A 1 86 ? 27.964 1.670 -22.823 1.00 84.12 86 SER A N 1
ATOM 677 C CA . SER A 1 86 ? 28.111 1.808 -24.272 1.00 84.12 86 SER A CA 1
ATOM 678 C C . SER A 1 86 ? 26.936 1.172 -25.006 1.00 84.12 86 SER A C 1
ATOM 680 O O . SER A 1 86 ? 26.384 1.781 -25.923 1.00 84.12 86 SER A O 1
ATOM 682 N N . THR A 1 87 ? 26.467 0.016 -24.539 1.00 86.94 87 THR A N 1
ATOM 683 C CA . THR A 1 87 ? 25.407 -0.760 -25.195 1.00 86.94 87 THR A CA 1
ATOM 684 C C . THR A 1 87 ? 24.031 -0.550 -24.554 1.00 86.94 87 THR A C 1
ATOM 686 O O . THR A 1 87 ? 23.912 -0.258 -23.364 1.00 86.94 87 THR A O 1
ATOM 689 N N . ALA A 1 88 ? 22.963 -0.729 -25.339 1.00 88.44 88 ALA A N 1
ATOM 690 C CA . ALA A 1 88 ? 21.590 -0.706 -24.823 1.00 88.44 88 ALA A CA 1
ATOM 691 C C . ALA A 1 88 ? 21.340 -1.820 -23.791 1.00 88.44 88 ALA A C 1
ATOM 693 O O . ALA A 1 88 ? 20.641 -1.602 -22.802 1.00 88.44 88 ALA A O 1
ATOM 694 N N . LYS A 1 89 ? 21.963 -2.986 -23.992 1.00 89.81 89 LYS A N 1
ATOM 695 C CA . LYS A 1 89 ? 21.905 -4.119 -23.069 1.00 89.81 89 LYS A CA 1
ATOM 696 C C . LYS A 1 89 ? 22.498 -3.803 -21.697 1.00 89.81 89 LYS A C 1
ATOM 698 O O . LYS A 1 89 ? 21.856 -4.078 -20.695 1.00 89.81 89 LYS A O 1
ATOM 703 N N . GLU A 1 90 ? 23.676 -3.186 -21.630 1.00 91.25 90 GLU A N 1
ATOM 704 C CA . GLU A 1 90 ? 24.285 -2.799 -20.347 1.00 91.25 90 GLU A CA 1
ATOM 705 C C . GLU A 1 90 ? 23.413 -1.805 -19.571 1.00 91.25 90 GLU A C 1
ATOM 707 O O . GLU A 1 90 ? 23.239 -1.949 -18.361 1.00 91.25 90 GLU A O 1
ATOM 712 N N . VAL A 1 91 ? 22.821 -0.830 -20.272 1.00 92.56 91 VAL A N 1
ATOM 713 C CA . VAL A 1 91 ? 21.848 0.100 -19.679 1.00 92.56 91 VAL A CA 1
ATOM 714 C C . VAL A 1 91 ? 20.647 -0.673 -19.124 1.00 92.56 91 VAL A C 1
ATOM 716 O O . VAL A 1 91 ? 20.2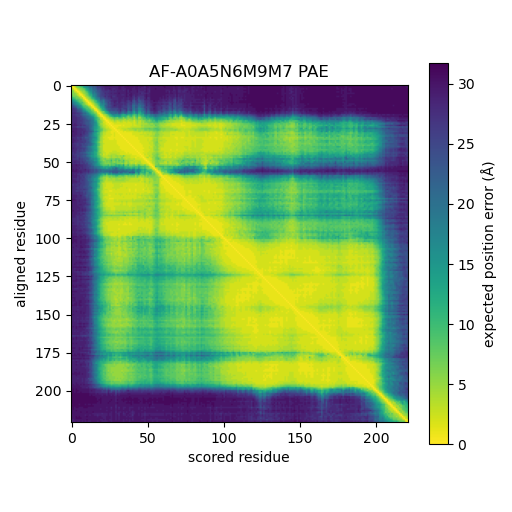77 -0.480 -17.967 1.00 92.56 91 VAL A O 1
ATOM 719 N N . TRP A 1 92 ? 20.055 -1.563 -19.927 1.00 93.56 92 TRP A N 1
ATOM 720 C CA . TRP A 1 92 ? 18.896 -2.369 -19.539 1.00 93.56 92 TRP A CA 1
ATOM 721 C C . TRP A 1 92 ? 19.180 -3.266 -18.328 1.00 93.56 92 TRP A C 1
ATOM 723 O O . TRP A 1 92 ? 18.417 -3.259 -17.361 1.00 93.56 92 TRP A O 1
ATOM 733 N N . ASP A 1 93 ? 20.298 -3.991 -18.353 1.00 92.12 93 ASP A N 1
ATOM 734 C CA . ASP A 1 93 ? 20.716 -4.899 -17.286 1.00 92.12 93 ASP A CA 1
ATOM 735 C C . ASP A 1 93 ? 21.011 -4.134 -15.987 1.00 92.12 93 ASP A C 1
ATOM 737 O O . ASP A 1 93 ? 20.606 -4.573 -14.910 1.00 92.12 93 ASP A O 1
ATOM 741 N N . SER A 1 94 ? 21.640 -2.956 -16.068 1.00 91.81 94 SER A N 1
ATOM 742 C CA . SER A 1 94 ? 21.901 -2.103 -14.901 1.00 91.81 94 SER A CA 1
ATOM 743 C C . SER A 1 94 ? 20.604 -1.621 -14.236 1.00 91.81 94 SER A C 1
ATOM 745 O O . SER A 1 94 ? 20.441 -1.742 -13.018 1.00 91.81 94 SER A O 1
ATOM 747 N N . ILE A 1 95 ? 19.628 -1.165 -15.034 1.00 92.56 95 ILE A N 1
ATOM 748 C CA . ILE A 1 95 ? 18.294 -0.788 -14.539 1.00 92.56 95 ILE A CA 1
ATOM 749 C C . ILE A 1 95 ? 17.609 -2.006 -13.909 1.00 92.56 95 ILE A C 1
ATOM 751 O O . ILE A 1 95 ? 17.091 -1.921 -12.796 1.00 92.56 95 ILE A O 1
ATOM 755 N N . LYS A 1 96 ? 17.642 -3.160 -14.582 1.00 91.56 96 LYS A N 1
ATOM 756 C CA . LYS A 1 96 ? 17.048 -4.399 -14.076 1.00 91.56 96 LYS A CA 1
ATOM 757 C C . LYS A 1 96 ? 17.603 -4.788 -12.713 1.00 91.56 96 LYS A C 1
ATOM 759 O O . LYS A 1 96 ? 16.824 -5.049 -11.803 1.00 91.56 96 LYS A O 1
ATOM 764 N N . VAL A 1 97 ? 18.924 -4.797 -12.551 1.00 90.06 97 VAL A N 1
ATOM 765 C CA . VAL A 1 97 ? 19.569 -5.160 -11.281 1.00 90.06 97 VAL A CA 1
ATOM 766 C C . VAL A 1 97 ? 19.162 -4.205 -10.159 1.00 90.06 97 VAL A C 1
ATOM 768 O O . VAL A 1 97 ? 18.814 -4.662 -9.071 1.00 90.06 97 VAL A O 1
ATOM 771 N N . LYS A 1 98 ? 19.159 -2.893 -10.420 1.00 87.81 98 LYS A N 1
ATOM 772 C CA . LYS A 1 98 ? 18.828 -1.881 -9.408 1.00 87.81 98 LYS A CA 1
ATOM 773 C C . LYS A 1 98 ? 17.367 -1.959 -8.962 1.00 87.81 98 LYS A C 1
ATOM 775 O O . LYS A 1 98 ? 17.094 -1.937 -7.764 1.00 87.81 98 LYS A O 1
ATOM 780 N N . TYR A 1 99 ? 16.436 -2.037 -9.909 1.00 89.19 99 TYR A N 1
ATOM 781 C CA . TYR A 1 99 ? 15.018 -1.848 -9.610 1.00 89.19 99 TYR A CA 1
ATOM 782 C C . TYR A 1 99 ? 14.247 -3.147 -9.376 1.00 89.19 99 TYR A C 1
ATOM 784 O O . TYR A 1 99 ? 13.330 -3.143 -8.564 1.00 89.19 99 TYR A O 1
ATOM 792 N N . LEU A 1 100 ? 14.629 -4.274 -9.989 1.00 86.44 100 LEU A N 1
ATOM 793 C CA . LEU A 1 100 ? 13.939 -5.546 -9.735 1.00 86.44 100 LEU A CA 1
ATOM 794 C C . LEU A 1 100 ? 14.095 -5.982 -8.274 1.00 86.44 100 LEU A C 1
ATOM 796 O O . LEU A 1 100 ? 13.134 -6.427 -7.653 1.00 86.44 100 LEU A O 1
ATOM 800 N N . GLY A 1 101 ? 15.297 -5.832 -7.708 1.00 83.69 101 GLY A N 1
ATOM 801 C CA . GLY A 1 101 ? 15.535 -6.129 -6.295 1.00 83.69 101 GLY A CA 1
ATOM 802 C C . GLY A 1 101 ? 14.708 -5.233 -5.369 1.00 83.69 101 GLY A C 1
ATOM 803 O O . GLY A 1 101 ? 14.117 -5.722 -4.408 1.00 83.69 101 GLY A O 1
ATOM 804 N N . ALA A 1 102 ? 14.622 -3.937 -5.685 1.00 83.62 102 ALA A N 1
ATOM 805 C CA . ALA A 1 102 ? 13.824 -2.979 -4.927 1.00 83.62 102 ALA A CA 1
ATOM 806 C C . ALA A 1 102 ? 12.317 -3.294 -4.994 1.00 83.62 102 ALA A C 1
ATOM 808 O O . ALA A 1 102 ? 11.689 -3.398 -3.939 1.00 83.62 102 ALA A O 1
ATOM 809 N N . ASP A 1 103 ? 11.774 -3.542 -6.192 1.00 86.12 103 ASP A N 1
ATOM 810 C CA . ASP A 1 103 ? 10.372 -3.929 -6.424 1.00 86.12 103 ASP A CA 1
ATOM 811 C C . ASP A 1 103 ? 10.001 -5.190 -5.622 1.00 86.12 103 ASP A C 1
ATOM 813 O O . ASP A 1 103 ? 8.993 -5.2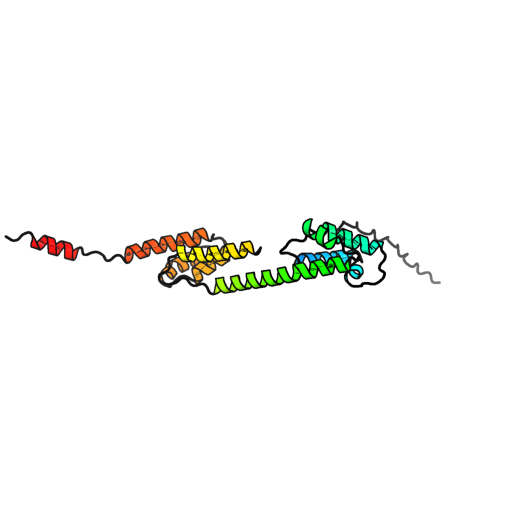17 -4.913 1.00 86.12 103 ASP A O 1
ATOM 817 N N . LEU A 1 104 ? 10.831 -6.241 -5.685 1.00 88.19 104 LEU A N 1
ATOM 818 C CA . LEU A 1 104 ? 10.569 -7.501 -4.978 1.00 88.19 104 LEU A CA 1
ATOM 819 C C . LEU A 1 104 ? 10.578 -7.320 -3.454 1.00 88.19 104 LEU A C 1
ATOM 821 O O . LEU A 1 104 ? 9.721 -7.863 -2.754 1.00 88.19 104 LEU A O 1
ATOM 825 N N . VAL A 1 105 ? 11.527 -6.540 -2.927 1.00 89.38 105 VAL A N 1
ATOM 826 C CA . VAL A 1 105 ? 11.591 -6.222 -1.492 1.00 89.38 105 VAL A CA 1
ATOM 827 C C . VAL A 1 105 ? 10.387 -5.384 -1.065 1.00 89.38 105 VAL A C 1
ATOM 829 O O . VAL A 1 105 ? 9.819 -5.621 0.003 1.00 89.38 105 VAL A O 1
ATOM 832 N N . GLN A 1 106 ? 9.981 -4.413 -1.880 1.00 90.25 106 GLN A N 1
ATOM 833 C CA . GLN A 1 106 ? 8.812 -3.582 -1.626 1.00 90.25 106 GLN A CA 1
ATOM 834 C C . GLN A 1 106 ? 7.532 -4.425 -1.571 1.00 90.25 106 GLN A C 1
ATOM 836 O O . GLN A 1 106 ? 6.782 -4.308 -0.600 1.00 90.25 106 GLN A O 1
ATOM 841 N N . GLU A 1 107 ? 7.308 -5.318 -2.538 1.00 90.75 107 GLU A N 1
ATOM 842 C CA . GLU A 1 107 ? 6.129 -6.190 -2.542 1.00 90.75 107 GLU A CA 1
ATOM 843 C C . GLU A 1 107 ? 6.135 -7.156 -1.349 1.00 90.75 107 GLU A C 1
ATOM 845 O O . GLU A 1 107 ? 5.113 -7.324 -0.685 1.00 90.75 107 GLU A O 1
ATOM 850 N N . ALA A 1 108 ? 7.290 -7.721 -0.985 1.00 93.50 108 ALA A N 1
ATOM 851 C CA . ALA A 1 108 ? 7.409 -8.566 0.205 1.00 93.50 108 ALA A CA 1
ATOM 852 C C . ALA A 1 108 ? 7.050 -7.812 1.502 1.00 93.50 108 ALA A C 1
ATOM 854 O O . ALA A 1 108 ? 6.388 -8.357 2.395 1.00 93.50 108 ALA A O 1
ATOM 855 N N . ARG A 1 109 ? 7.434 -6.532 1.607 1.00 94.69 109 ARG A N 1
ATOM 856 C CA . ARG A 1 109 ? 7.061 -5.667 2.738 1.00 94.69 109 ARG A CA 1
ATOM 857 C C . ARG A 1 109 ? 5.568 -5.351 2.737 1.00 94.69 109 ARG A C 1
ATOM 859 O O . ARG A 1 109 ? 4.939 -5.453 3.789 1.00 94.69 109 ARG A O 1
ATOM 866 N N . LEU A 1 110 ? 4.982 -5.026 1.582 1.00 95.81 110 LEU A N 1
ATOM 867 C CA . LEU A 1 110 ? 3.534 -4.829 1.451 1.00 95.81 110 LEU A CA 1
ATOM 868 C C . LEU A 1 110 ? 2.768 -6.089 1.860 1.00 95.81 110 LEU A C 1
ATOM 870 O O . LEU A 1 110 ? 1.797 -6.001 2.610 1.00 95.81 110 LEU A O 1
ATOM 874 N N . GLN A 1 111 ? 3.236 -7.265 1.444 1.00 96.69 111 GLN A N 1
ATOM 875 C CA . GLN A 1 111 ? 2.629 -8.535 1.818 1.00 96.69 111 GLN A CA 1
ATOM 876 C C . GLN A 1 111 ? 2.727 -8.805 3.322 1.00 96.69 111 GLN A C 1
ATOM 878 O O . GLN A 1 111 ? 1.748 -9.231 3.931 1.00 96.69 111 GLN A O 1
ATOM 883 N N . THR A 1 112 ? 3.865 -8.492 3.944 1.00 97.88 112 THR A N 1
ATOM 884 C CA . THR A 1 112 ? 4.020 -8.566 5.405 1.00 97.88 112 THR A CA 1
ATOM 885 C C . THR A 1 112 ? 2.998 -7.680 6.118 1.00 97.88 112 THR A C 1
ATOM 887 O O . THR A 1 112 ? 2.346 -8.136 7.055 1.00 97.88 112 THR A O 1
ATOM 890 N N . LEU A 1 113 ? 2.787 -6.449 5.642 1.00 98.00 113 LEU A N 1
ATOM 891 C CA . LEU A 1 113 ? 1.791 -5.541 6.216 1.00 98.00 113 LEU A CA 1
ATOM 892 C C . LEU A 1 113 ? 0.349 -6.029 6.011 1.00 98.00 113 LEU A C 1
ATOM 894 O O . LEU A 1 113 ? -0.483 -5.804 6.888 1.00 98.00 113 LEU A O 1
ATOM 898 N N . ARG A 1 114 ? 0.033 -6.704 4.892 1.00 97.62 114 ARG A N 1
ATOM 899 C CA . ARG A 1 114 ? -1.281 -7.356 4.697 1.00 97.62 114 ARG A CA 1
ATOM 900 C C . ARG A 1 114 ? -1.503 -8.434 5.756 1.00 97.62 114 ARG A C 1
ATOM 902 O O . ARG A 1 114 ? -2.553 -8.457 6.390 1.00 97.62 114 ARG A O 1
ATOM 909 N N . SER A 1 115 ? -0.505 -9.283 5.986 1.00 97.69 115 SER A N 1
ATOM 910 C CA . SER A 1 115 ? -0.570 -10.327 7.012 1.00 97.69 115 SER A CA 1
ATOM 911 C C . SER A 1 115 ? -0.679 -9.747 8.426 1.00 97.69 115 SER A C 1
ATOM 913 O O . SER A 1 115 ? -1.487 -10.226 9.219 1.00 97.69 115 SER A O 1
ATOM 915 N N . GLU A 1 116 ? 0.085 -8.691 8.736 1.00 97.50 116 GLU A N 1
ATOM 916 C CA . GLU A 1 116 ? 0.000 -7.972 10.016 1.00 97.50 116 GLU A CA 1
ATOM 917 C C . GLU A 1 116 ? -1.413 -7.415 10.227 1.00 97.50 116 GLU A C 1
ATOM 919 O O . GLU A 1 116 ? -2.016 -7.666 11.269 1.00 97.50 116 GLU A O 1
ATOM 924 N N . LEU A 1 117 ? -1.975 -6.741 9.214 1.00 98.06 117 LEU A N 1
ATOM 925 C CA . LEU A 1 117 ? -3.335 -6.204 9.238 1.00 98.06 117 LEU A CA 1
ATOM 926 C C . LEU A 1 117 ? -4.370 -7.295 9.539 1.00 98.06 117 LEU A C 1
ATOM 928 O O . LEU A 1 117 ? -5.210 -7.111 10.417 1.00 98.06 117 LEU A O 1
ATOM 932 N N . GLU A 1 118 ? -4.308 -8.435 8.848 1.00 96.44 118 GLU A N 1
ATOM 933 C CA . GLU A 1 118 ? -5.266 -9.533 9.031 1.00 96.44 118 GLU A CA 1
ATOM 934 C C . GLU A 1 118 ? -5.159 -10.215 10.405 1.00 96.44 118 GLU A C 1
ATOM 936 O O . GLU A 1 118 ? -6.163 -10.669 10.973 1.00 96.44 118 GLU A O 1
ATOM 941 N N . ALA A 1 119 ? -3.959 -10.252 10.981 1.00 96.69 119 ALA A N 1
ATOM 942 C CA . ALA A 1 119 ? -3.725 -10.802 12.311 1.00 96.69 119 ALA A CA 1
ATOM 943 C C . ALA A 1 119 ? -4.179 -9.861 13.443 1.00 96.69 119 ALA A C 1
ATOM 945 O O . ALA A 1 119 ? -4.407 -10.319 14.565 1.00 96.69 119 ALA A O 1
ATOM 946 N N . MET A 1 120 ? -4.342 -8.558 13.181 1.00 97.38 120 MET A N 1
ATOM 947 C CA . MET A 1 120 ? -4.731 -7.594 14.211 1.00 97.38 120 MET A CA 1
ATOM 948 C C . MET A 1 120 ? -6.099 -7.918 14.809 1.00 97.38 120 MET A C 1
ATOM 950 O O . MET A 1 120 ? -7.101 -8.023 14.103 1.00 97.38 120 MET A O 1
ATOM 954 N N . LYS A 1 121 ? -6.172 -7.982 16.138 1.00 97.31 121 LYS A N 1
ATOM 955 C CA . LYS A 1 121 ? -7.415 -8.066 16.913 1.00 97.31 121 LYS A CA 1
ATOM 956 C C . LYS A 1 121 ? -7.392 -7.008 18.004 1.00 97.31 121 LYS A C 1
ATOM 958 O O . LYS A 1 121 ? -6.345 -6.775 18.608 1.00 97.31 121 LYS A O 1
ATOM 963 N N . MET A 1 122 ? -8.539 -6.387 18.243 1.00 97.81 122 MET A N 1
ATOM 964 C CA . MET A 1 122 ? -8.691 -5.420 19.319 1.00 97.81 122 MET A CA 1
ATOM 965 C C . MET A 1 122 ? -8.786 -6.184 20.639 1.00 97.81 122 MET A C 1
ATOM 967 O O . MET A 1 122 ? -9.564 -7.134 20.773 1.00 97.81 122 MET A O 1
ATOM 971 N N . LYS A 1 123 ? -7.956 -5.807 21.613 1.00 95.44 123 LYS A N 1
ATOM 972 C CA . LYS A 1 123 ? -7.946 -6.469 22.923 1.00 95.44 123 LYS A CA 1
ATOM 973 C C . LYS A 1 123 ? -9.193 -6.072 23.735 1.00 95.44 123 LYS A C 1
ATOM 975 O O . LYS A 1 123 ? -9.724 -4.985 23.536 1.00 95.44 123 LYS A O 1
ATOM 980 N N . PRO A 1 124 ? -9.648 -6.893 24.702 1.00 91.50 124 PRO A N 1
ATOM 981 C CA . PRO A 1 124 ? -10.841 -6.581 25.505 1.00 91.50 124 PRO A CA 1
ATOM 982 C C . PRO A 1 124 ? -10.789 -5.234 26.250 1.00 91.50 124 PRO A C 1
ATOM 984 O O . PRO A 1 124 ? -11.818 -4.563 26.374 1.00 91.50 124 PRO A O 1
ATOM 987 N N . ASN A 1 125 ? -9.586 -4.852 26.698 1.00 90.44 125 ASN A N 1
ATOM 988 C CA . ASN A 1 125 ? -9.304 -3.641 27.481 1.00 90.44 125 ASN A CA 1
ATOM 989 C C . ASN A 1 125 ? -8.713 -2.500 26.636 1.00 90.44 125 ASN A C 1
ATOM 991 O O . ASN A 1 125 ? -8.310 -1.478 27.178 1.00 90.44 125 ASN A O 1
ATOM 995 N N . GLU A 1 126 ? -8.578 -2.701 25.329 1.00 94.62 126 GLU A N 1
ATOM 996 C CA . GLU A 1 126 ? -8.121 -1.669 24.402 1.00 94.62 126 GLU A CA 1
ATOM 997 C C . GLU A 1 126 ? -9.317 -0.817 23.978 1.00 94.62 126 GLU A C 1
ATOM 999 O O . GLU A 1 126 ? -10.405 -1.364 23.783 1.00 94.62 126 GLU A O 1
ATOM 1004 N N . THR A 1 127 ? -9.131 0.499 23.851 1.00 95.31 127 THR A N 1
ATOM 1005 C CA . THR A 1 127 ? -10.200 1.396 23.389 1.00 95.31 127 THR A CA 1
ATOM 1006 C C . THR A 1 127 ? -10.326 1.372 21.871 1.00 95.31 127 THR A C 1
ATOM 1008 O O . THR A 1 127 ? -9.383 1.013 21.153 1.00 95.31 127 THR A O 1
ATOM 1011 N N . ALA A 1 128 ? -11.484 1.780 21.351 1.00 95.31 128 ALA A N 1
ATOM 1012 C CA . ALA A 1 128 ? -11.692 1.859 19.905 1.00 95.31 128 ALA A CA 1
ATOM 1013 C C . ALA A 1 128 ? -10.681 2.808 19.234 1.00 95.31 128 ALA A C 1
ATOM 1015 O O . ALA A 1 128 ? -10.170 2.513 18.152 1.00 95.31 128 ALA A O 1
ATOM 1016 N N . SER A 1 129 ? -10.343 3.909 19.913 1.00 95.94 129 SER A N 1
ATOM 1017 C CA . SER A 1 129 ? -9.362 4.894 19.452 1.00 95.94 129 SER A CA 1
ATOM 1018 C C . SER A 1 129 ? -7.941 4.324 19.385 1.00 95.94 129 SER A C 1
ATOM 1020 O O . SER A 1 129 ? -7.243 4.530 18.390 1.00 95.94 129 SER A O 1
ATOM 1022 N N . ASP A 1 130 ? -7.513 3.567 20.400 1.00 97.56 130 ASP A N 1
ATOM 1023 C CA . ASP A 1 130 ? -6.177 2.953 20.421 1.00 97.56 130 ASP A CA 1
ATOM 1024 C C . ASP A 1 130 ? -6.001 1.970 19.260 1.00 97.56 130 ASP A C 1
ATOM 1026 O O . ASP A 1 130 ? -4.999 2.000 18.535 1.00 97.56 130 ASP A O 1
ATOM 1030 N N . PHE A 1 131 ? -7.010 1.122 19.043 1.00 98.12 131 PHE A N 1
ATOM 1031 C CA . PHE A 1 131 ? -6.984 0.148 17.961 1.00 98.12 131 PHE A CA 1
ATOM 1032 C C . PHE A 1 131 ? -7.038 0.826 16.584 1.00 98.12 131 PHE A C 1
ATOM 1034 O O . PHE A 1 131 ? -6.304 0.439 15.669 1.00 98.12 131 PHE A O 1
ATOM 1041 N N . ALA A 1 132 ? -7.837 1.887 16.440 1.00 97.81 132 ALA A N 1
ATOM 1042 C CA . ALA A 1 132 ? -7.869 2.697 15.227 1.00 97.81 132 ALA A CA 1
ATOM 1043 C C . ALA A 1 132 ? -6.498 3.318 14.910 1.00 97.81 132 ALA A C 1
ATOM 1045 O O . ALA A 1 132 ? -6.072 3.311 13.755 1.00 97.81 132 ALA A O 1
ATOM 1046 N N . GLY A 1 133 ? -5.762 3.778 15.928 1.00 98.00 133 GLY A N 1
A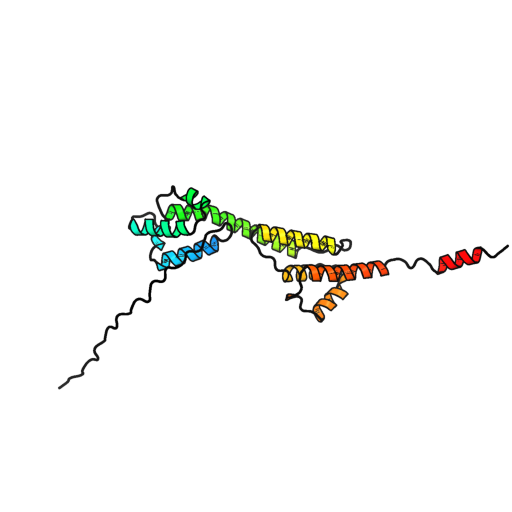TOM 1047 C CA . GLY A 1 133 ? -4.392 4.272 15.776 1.00 98.00 133 GLY A CA 1
ATOM 1048 C C . GLY A 1 133 ? -3.441 3.230 15.175 1.00 98.00 133 GLY A C 1
ATOM 1049 O O . GLY A 1 133 ? -2.639 3.549 14.292 1.00 98.00 133 GLY A O 1
ATOM 1050 N N . LYS A 1 134 ? -3.569 1.957 15.573 1.00 98.19 134 LYS A N 1
ATOM 1051 C CA . LYS A 1 134 ? -2.775 0.849 15.009 1.00 98.19 134 LYS A CA 1
ATOM 1052 C C . LYS A 1 134 ? -3.101 0.594 13.538 1.00 98.19 134 LYS A C 1
ATOM 1054 O O . LYS A 1 134 ? -2.186 0.461 12.727 1.00 98.19 134 LYS A O 1
ATOM 1059 N N . LEU A 1 135 ? -4.384 0.588 13.177 1.00 98.00 135 LEU A N 1
ATOM 1060 C CA . LEU A 1 135 ? -4.828 0.456 11.785 1.00 98.00 135 LEU A CA 1
ATOM 1061 C C . LEU A 1 135 ? -4.331 1.625 10.914 1.00 98.00 135 LEU A C 1
ATOM 1063 O O . LEU A 1 135 ? -3.828 1.409 9.809 1.00 98.00 135 LEU A O 1
ATOM 1067 N N . SER A 1 136 ? -4.380 2.853 11.435 1.00 97.75 136 SER A N 1
ATOM 1068 C CA . SER A 1 136 ? -3.819 4.040 10.779 1.00 97.75 136 SER A CA 1
ATOM 1069 C C . SER A 1 136 ? -2.306 3.941 10.579 1.00 97.75 136 SER A C 1
ATOM 1071 O O . SER A 1 136 ? -1.799 4.326 9.525 1.00 97.75 136 SER A O 1
ATOM 1073 N N . SER A 1 137 ? -1.575 3.370 11.543 1.00 97.88 137 SER A N 1
ATOM 1074 C CA . SER A 1 137 ? -0.137 3.110 11.400 1.00 97.88 137 SER A CA 1
ATOM 1075 C C . SER A 1 137 ? 0.151 2.157 10.235 1.00 97.88 137 SER A C 1
ATOM 1077 O O . SER A 1 137 ? 1.029 2.437 9.418 1.00 97.88 137 SER A O 1
ATOM 1079 N N . ILE A 1 138 ? -0.632 1.082 10.082 1.00 97.75 138 ILE A N 1
ATOM 1080 C CA . ILE A 1 138 ? -0.528 0.185 8.922 1.00 97.75 138 ILE A CA 1
ATOM 1081 C C . ILE A 1 138 ? -0.803 0.944 7.619 1.00 97.75 138 ILE A C 1
ATOM 1083 O O . ILE A 1 138 ? 0.004 0.862 6.693 1.00 97.75 138 ILE A O 1
ATOM 1087 N N . LYS A 1 139 ? -1.883 1.737 7.549 1.00 97.25 139 LYS A N 1
ATOM 1088 C CA . LYS A 1 139 ? -2.212 2.567 6.372 1.00 97.25 139 LYS A CA 1
ATOM 1089 C C . LYS A 1 139 ? -1.048 3.486 5.980 1.00 97.25 139 LYS A C 1
ATOM 1091 O O . LYS A 1 139 ? -0.720 3.588 4.797 1.00 97.25 139 LYS A O 1
ATOM 1096 N N . ALA A 1 140 ? -0.393 4.113 6.958 1.00 97.00 140 ALA A N 1
ATOM 1097 C CA . ALA A 1 140 ? 0.769 4.967 6.731 1.00 97.00 140 ALA A CA 1
ATOM 1098 C C . ALA A 1 140 ? 1.974 4.182 6.183 1.00 97.00 140 ALA A C 1
ATOM 1100 O O . ALA A 1 140 ? 2.569 4.607 5.191 1.00 97.00 140 ALA A O 1
ATOM 1101 N N . LYS A 1 141 ? 2.289 3.011 6.758 1.00 96.56 141 LYS A N 1
ATOM 1102 C CA . LYS A 1 141 ? 3.359 2.124 6.263 1.00 96.56 141 LYS A CA 1
ATOM 1103 C C . LYS A 1 141 ? 3.091 1.646 4.828 1.00 96.56 141 LYS A C 1
ATOM 1105 O O . LYS A 1 141 ? 4.002 1.658 4.002 1.00 96.56 141 LYS A O 1
ATOM 1110 N N . PHE A 1 142 ? 1.842 1.297 4.500 1.00 95.56 142 PHE A N 1
ATOM 1111 C CA . PHE A 1 142 ? 1.433 0.972 3.127 1.00 95.56 142 PHE A CA 1
ATOM 1112 C C . PHE A 1 142 ? 1.737 2.123 2.169 1.00 95.56 142 PHE A C 1
ATOM 1114 O O . PHE A 1 142 ? 2.395 1.916 1.152 1.00 95.56 142 PHE A O 1
ATOM 1121 N N . LYS A 1 143 ? 1.314 3.341 2.530 1.00 93.56 143 LYS A N 1
ATOM 1122 C CA . LYS A 1 143 ? 1.530 4.540 1.716 1.00 93.56 143 LYS A CA 1
ATOM 1123 C C . LYS A 1 143 ? 3.016 4.846 1.518 1.00 93.56 143 LYS A C 1
ATOM 1125 O O . LYS A 1 143 ? 3.406 5.197 0.410 1.00 93.56 143 LYS A O 1
ATOM 1130 N N . SER A 1 144 ? 3.850 4.678 2.549 1.00 90.94 144 SER A N 1
ATOM 1131 C CA . SER A 1 144 ? 5.305 4.882 2.428 1.00 90.94 144 SER A CA 1
ATOM 1132 C C . SER A 1 144 ? 5.989 3.885 1.491 1.00 90.94 144 SER A C 1
ATOM 1134 O O . SER A 1 144 ? 7.050 4.180 0.959 1.00 90.94 144 SER A O 1
ATOM 1136 N N . LEU A 1 145 ? 5.372 2.724 1.262 1.00 90.38 145 LEU A N 1
ATOM 1137 C CA . LEU A 1 145 ? 5.823 1.714 0.307 1.00 90.38 145 LEU A CA 1
ATOM 1138 C C . LEU A 1 145 ? 5.091 1.838 -1.037 1.00 90.38 145 LEU A C 1
ATOM 1140 O O . LEU A 1 145 ? 4.969 0.848 -1.746 1.00 90.38 145 LEU A O 1
ATOM 1144 N N . GLY A 1 146 ? 4.505 2.993 -1.368 1.00 86.56 146 GLY A N 1
ATOM 1145 C CA . GLY A 1 146 ? 3.773 3.202 -2.626 1.00 86.56 146 GLY A CA 1
ATOM 1146 C C . GLY A 1 146 ? 2.478 2.389 -2.774 1.00 86.56 146 GLY A C 1
ATOM 1147 O O . GLY A 1 146 ? 1.834 2.444 -3.819 1.00 86.56 146 GLY A O 1
ATOM 1148 N N . GLY A 1 147 ? 2.073 1.643 -1.743 1.00 90.06 147 GLY A N 1
ATOM 1149 C CA . GLY A 1 147 ? 0.836 0.876 -1.720 1.00 90.06 147 GLY A CA 1
ATOM 1150 C C . GLY A 1 147 ? -0.366 1.734 -1.330 1.00 90.06 147 GLY A C 1
ATOM 1151 O O . GLY A 1 147 ? -0.253 2.713 -0.593 1.00 90.06 147 GLY A O 1
ATOM 1152 N N . ILE A 1 148 ? -1.553 1.330 -1.782 1.00 91.88 148 ILE A N 1
ATOM 1153 C CA . ILE A 1 148 ? -2.813 1.993 -1.427 1.00 91.88 148 ILE A CA 1
ATOM 1154 C C . ILE A 1 148 ? -3.668 1.029 -0.612 1.00 91.88 148 ILE A C 1
ATOM 1156 O O . ILE A 1 148 ? -4.113 -0.003 -1.117 1.00 91.88 148 ILE A O 1
ATOM 1160 N N . LEU A 1 149 ? -3.940 1.396 0.639 1.00 95.44 149 LEU A N 1
ATOM 1161 C CA . LEU A 1 149 ? -4.872 0.680 1.503 1.00 95.44 149 LEU A CA 1
ATOM 1162 C C . LEU A 1 149 ? -6.204 1.437 1.555 1.00 95.44 149 LEU A C 1
ATOM 1164 O O . LEU A 1 149 ? -6.281 2.541 2.092 1.00 95.44 149 LEU A O 1
ATOM 1168 N N . LYS A 1 150 ? -7.238 0.854 0.938 1.00 96.00 150 LYS A N 1
ATOM 1169 C CA . LYS A 1 150 ? -8.575 1.459 0.825 1.00 96.00 150 LYS A CA 1
ATOM 1170 C C . LYS A 1 150 ? -9.306 1.433 2.167 1.00 96.00 150 LYS A C 1
ATOM 1172 O O . LYS A 1 150 ? -9.233 0.431 2.876 1.00 96.00 150 LYS A O 1
ATOM 1177 N N . ASP A 1 151 ? -10.105 2.460 2.440 1.00 96.38 151 ASP A N 1
ATOM 1178 C CA . ASP A 1 151 ? -10.873 2.568 3.689 1.00 96.38 151 ASP A CA 1
ATOM 1179 C C . ASP A 1 151 ? -11.787 1.369 3.925 1.00 96.38 151 ASP A C 1
ATOM 1181 O O . ASP A 1 151 ? -11.770 0.817 5.018 1.00 96.38 151 ASP A O 1
ATOM 1185 N N . LYS A 1 152 ? -12.461 0.854 2.889 1.00 95.75 152 LYS A N 1
ATOM 1186 C CA . LYS A 1 152 ? -13.285 -0.362 3.009 1.00 95.75 152 LYS A CA 1
ATOM 1187 C C . LYS A 1 152 ? -12.543 -1.562 3.615 1.00 95.75 152 LYS A C 1
ATOM 1189 O O . LYS A 1 152 ? -13.152 -2.384 4.292 1.00 95.75 152 LYS A O 1
ATOM 1194 N N . VAL A 1 153 ? -11.233 -1.680 3.369 1.00 96.50 153 VAL A N 1
ATOM 1195 C CA . VAL A 1 153 ? -10.407 -2.759 3.933 1.00 96.50 153 VAL A CA 1
ATOM 1196 C C . VAL A 1 153 ? -10.196 -2.515 5.424 1.00 96.50 153 VAL A C 1
ATOM 1198 O O . VAL A 1 153 ? -10.361 -3.432 6.221 1.00 96.50 153 VAL A O 1
ATOM 1201 N N . LEU A 1 154 ? -9.902 -1.273 5.812 1.00 97.44 154 LEU A N 1
ATOM 1202 C CA . LEU A 1 154 ? -9.729 -0.880 7.210 1.00 97.44 154 LEU A CA 1
ATOM 1203 C C . LEU A 1 154 ? -11.030 -0.970 8.011 1.00 97.44 154 LEU A C 1
ATOM 1205 O O . LEU A 1 154 ? -11.005 -1.463 9.133 1.00 97.44 154 LEU A O 1
ATOM 1209 N N . VAL A 1 155 ? -12.161 -0.556 7.434 1.00 97.50 155 VAL A N 1
ATOM 1210 C CA . VAL A 1 155 ? -13.491 -0.649 8.056 1.00 97.50 155 VAL A CA 1
ATOM 1211 C C . VAL A 1 155 ? -13.856 -2.109 8.317 1.00 97.50 155 VAL A C 1
ATOM 1213 O O . VAL A 1 155 ? -14.158 -2.477 9.451 1.00 97.50 155 VAL A O 1
ATOM 1216 N N . ARG A 1 156 ? -13.743 -2.975 7.300 1.00 96.25 156 ARG A N 1
ATOM 1217 C CA . ARG A 1 156 ? -13.965 -4.421 7.470 1.00 96.25 156 ARG A CA 1
ATOM 1218 C C . ARG A 1 156 ? -13.018 -5.008 8.509 1.00 96.25 156 ARG A C 1
ATOM 1220 O O . ARG A 1 156 ? -13.436 -5.812 9.337 1.00 96.25 156 ARG A O 1
ATOM 1227 N N . ARG A 1 157 ? -11.748 -4.589 8.502 1.00 97.06 157 ARG A N 1
ATOM 1228 C CA . ARG A 1 157 ? -10.774 -5.054 9.488 1.00 97.06 157 ARG A CA 1
ATOM 1229 C C . ARG A 1 157 ? -11.137 -4.629 10.904 1.00 97.0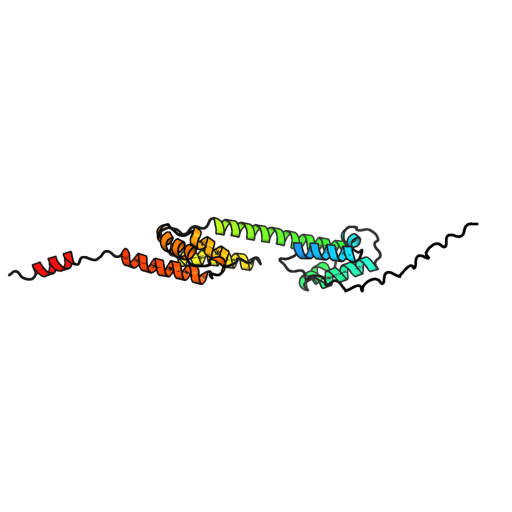6 157 ARG A C 1
ATOM 1231 O O . ARG A 1 157 ? -11.038 -5.458 11.800 1.00 97.06 157 ARG A O 1
ATOM 1238 N N . LEU A 1 158 ? -11.575 -3.387 11.101 1.00 97.44 158 LEU A N 1
ATOM 1239 C CA . LEU A 1 158 ? -12.050 -2.878 12.384 1.00 97.44 158 LEU A CA 1
ATOM 1240 C C . LEU A 1 158 ? -13.201 -3.744 12.904 1.00 97.44 158 LEU A C 1
ATOM 1242 O O . LEU A 1 158 ? -13.075 -4.328 13.977 1.00 97.44 158 LEU A O 1
ATOM 1246 N N . PHE A 1 159 ? -14.268 -3.900 12.118 1.00 96.19 159 PHE A N 1
ATOM 1247 C CA . PHE A 1 159 ? -15.462 -4.654 12.516 1.00 96.19 159 PHE A CA 1
ATOM 1248 C C . PHE A 1 159 ? -15.177 -6.138 12.772 1.00 96.19 159 PHE A C 1
ATOM 1250 O O . PHE A 1 159 ? -15.647 -6.691 13.760 1.00 96.19 159 PHE A O 1
ATOM 1257 N N . ASN A 1 160 ? -14.313 -6.770 11.975 1.00 96.25 160 ASN A N 1
ATOM 1258 C CA . ASN A 1 160 ? -13.908 -8.163 12.194 1.00 96.25 160 ASN A CA 1
ATOM 1259 C C . ASN A 1 160 ? -12.983 -8.354 13.408 1.00 96.25 160 ASN A C 1
ATOM 1261 O O . ASN A 1 160 ? -12.685 -9.491 13.793 1.00 96.25 160 ASN A O 1
ATOM 1265 N N . SER A 1 161 ? -12.467 -7.269 13.983 1.00 97.12 161 SER A N 1
ATOM 1266 C CA . SER A 1 161 ? -11.486 -7.298 15.065 1.00 97.12 161 SER A CA 1
ATOM 1267 C C . SER A 1 161 ? -12.033 -6.889 16.422 1.00 97.12 161 SER A C 1
ATOM 1269 O O . SER A 1 161 ? -11.333 -7.131 17.407 1.00 97.12 161 SER A O 1
ATOM 1271 N N . VAL A 1 162 ? -13.228 -6.293 16.492 1.00 96.88 162 VAL A N 1
ATOM 1272 C CA . VAL A 1 162 ? -13.785 -5.807 17.759 1.00 96.88 162 VAL A CA 1
ATOM 1273 C C . VAL A 1 162 ? -14.169 -6.957 18.709 1.00 96.88 162 VAL A C 1
ATOM 1275 O O . VAL A 1 162 ? -14.620 -8.018 18.266 1.00 96.88 162 VAL A O 1
ATOM 1278 N N . PRO A 1 163 ? -14.036 -6.769 20.035 1.00 96.12 163 PRO A N 1
ATOM 1279 C CA . P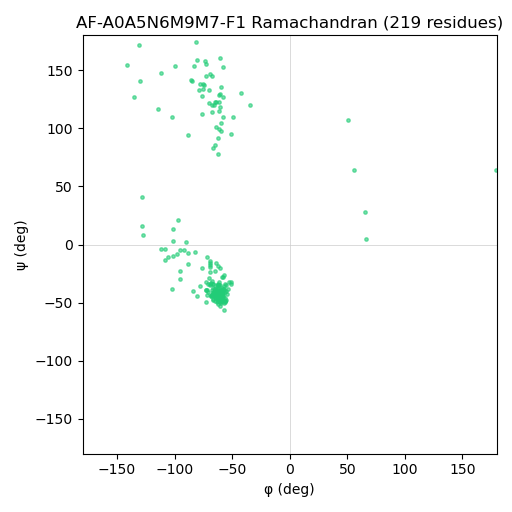RO A 1 163 ? -14.565 -7.702 21.023 1.00 96.12 163 PRO A CA 1
ATOM 1280 C C . PRO A 1 163 ? -16.089 -7.865 20.945 1.00 96.12 163 PRO A C 1
ATOM 1282 O O . PRO A 1 163 ? -16.805 -6.976 20.485 1.00 96.12 163 PRO A O 1
ATOM 1285 N N . LYS A 1 164 ? -16.603 -8.965 21.520 1.00 94.56 164 LYS A N 1
ATOM 1286 C CA . LYS A 1 164 ? -18.039 -9.313 21.511 1.00 94.56 164 LYS A CA 1
ATOM 1287 C C . LYS A 1 164 ? -18.969 -8.186 21.979 1.00 94.56 164 LYS A C 1
ATOM 1289 O O . LYS A 1 164 ? -20.076 -8.072 21.462 1.00 94.56 164 LYS A O 1
ATOM 1294 N N . LYS A 1 165 ? -18.511 -7.338 22.910 1.00 93.69 165 LYS A N 1
ATOM 1295 C CA . LYS A 1 165 ? -19.275 -6.192 23.434 1.00 93.69 165 LYS A CA 1
ATOM 1296 C C . LYS A 1 165 ? -19.719 -5.209 22.343 1.00 93.69 165 LYS A C 1
ATOM 1298 O O . LYS A 1 165 ? -20.747 -4.571 22.502 1.00 93.69 165 LYS A O 1
ATOM 1303 N N . PHE A 1 166 ? -19.000 -5.137 21.221 1.00 96.00 166 PHE A N 1
ATOM 1304 C CA . PHE A 1 166 ? -19.308 -4.254 20.093 1.00 96.00 166 PHE A CA 1
ATOM 1305 C C . PHE A 1 166 ? -20.116 -4.921 18.971 1.00 96.00 166 PHE A C 1
ATOM 1307 O O . PHE A 1 166 ? -20.511 -4.244 18.024 1.00 96.00 166 PHE A O 1
ATOM 1314 N N . LEU A 1 167 ? -20.397 -6.226 19.044 1.00 94.69 167 LEU A N 1
ATOM 1315 C CA . LEU A 1 167 ? -21.168 -6.909 17.998 1.00 94.69 167 LEU A CA 1
ATOM 1316 C C . LEU A 1 167 ? -22.555 -6.294 17.741 1.00 94.69 167 LEU A C 1
ATOM 1318 O O . LEU A 1 167 ? -22.931 -6.235 16.574 1.00 94.69 167 LEU A O 1
ATOM 1322 N N . PRO A 1 168 ? -23.304 -5.777 18.742 1.00 95.06 168 PRO A N 1
ATOM 1323 C CA . PRO A 1 168 ? -24.599 -5.146 18.479 1.00 95.06 168 PRO A CA 1
ATOM 1324 C C . PRO A 1 168 ? -24.519 -3.933 17.540 1.00 95.06 168 PRO A C 1
ATOM 1326 O O . PRO A 1 168 ? -25.351 -3.793 16.642 1.00 95.06 168 PRO A O 1
ATOM 1329 N N . ILE A 1 169 ? -23.509 -3.068 17.710 1.00 95.25 169 ILE A N 1
ATOM 1330 C CA . ILE A 1 169 ? -23.321 -1.910 16.826 1.00 95.25 169 ILE A CA 1
ATOM 1331 C C . ILE A 1 169 ? -22.809 -2.339 15.451 1.00 95.25 169 ILE A C 1
ATOM 1333 O O . ILE A 1 169 ? -23.290 -1.816 14.450 1.00 95.25 169 ILE A O 1
ATOM 1337 N N . VAL A 1 170 ? -21.909 -3.326 15.384 1.00 95.75 170 VAL A N 1
ATOM 1338 C CA . VAL A 1 170 ? -21.433 -3.873 14.104 1.00 95.75 170 VAL A CA 1
ATOM 1339 C C . VAL A 1 170 ? -22.595 -4.465 13.309 1.00 95.75 170 VAL A C 1
ATOM 1341 O O . VAL A 1 170 ? -22.837 -4.010 12.199 1.00 95.75 170 VAL A O 1
ATOM 1344 N N . ALA A 1 171 ? -23.386 -5.368 13.894 1.00 94.44 171 ALA A N 1
ATOM 1345 C CA . ALA A 1 171 ? -24.535 -5.980 13.223 1.00 94.44 171 ALA A CA 1
ATOM 1346 C C . ALA A 1 171 ? -25.549 -4.934 12.729 1.00 94.44 171 ALA A C 1
ATOM 1348 O O . ALA A 1 171 ? -26.067 -5.038 11.620 1.00 94.44 171 ALA A O 1
ATOM 1349 N N . SER A 1 172 ? -25.786 -3.882 13.521 1.00 94.06 172 SER A N 1
ATOM 1350 C CA . SER A 1 172 ? -26.657 -2.771 13.117 1.00 94.06 172 SER A CA 1
ATOM 1351 C C . SER A 1 172 ? -26.097 -2.009 11.910 1.00 94.06 172 SER A C 1
ATOM 1353 O O . SER A 1 172 ? -26.839 -1.637 11.006 1.00 94.06 172 SER A O 1
ATOM 1355 N N . ILE A 1 173 ? -24.786 -1.769 11.860 1.00 93.25 173 ILE A N 1
ATOM 1356 C CA . ILE A 1 173 ? -24.155 -1.117 10.707 1.00 93.25 173 ILE A CA 1
ATOM 1357 C C . ILE A 1 173 ? -24.241 -2.023 9.475 1.00 93.25 173 ILE A C 1
ATOM 1359 O O . ILE A 1 173 ? -24.645 -1.555 8.415 1.00 93.25 173 ILE A O 1
ATOM 1363 N N . GLU A 1 174 ? -23.913 -3.308 9.615 1.00 91.69 174 GLU A N 1
ATOM 1364 C CA . GLU A 1 174 ? -23.917 -4.270 8.508 1.00 91.69 174 GLU A CA 1
ATOM 1365 C C . GLU A 1 174 ? -25.314 -4.480 7.908 1.00 91.69 174 GLU A C 1
ATOM 1367 O O . GLU A 1 174 ? -25.441 -4.661 6.700 1.00 91.69 174 GLU A O 1
ATOM 1372 N N . GLN A 1 175 ? -26.365 -4.431 8.730 1.00 92.06 175 GLN A N 1
ATOM 1373 C CA . GLN A 1 175 ? -27.737 -4.659 8.277 1.00 92.06 175 GLN A CA 1
ATOM 1374 C C . GLN A 1 175 ? -28.348 -3.451 7.559 1.00 92.06 175 GLN A C 1
ATOM 1376 O O . GLN A 1 175 ? -29.139 -3.623 6.633 1.00 92.06 175 GLN A O 1
ATOM 1381 N N . TYR A 1 176 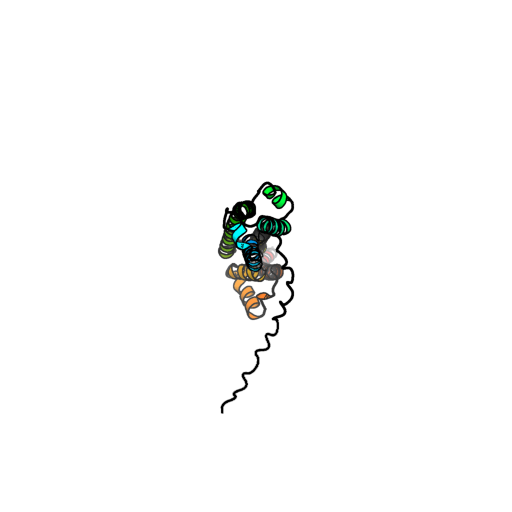? -28.019 -2.235 7.998 1.00 88.62 176 TYR A N 1
ATOM 1382 C CA . TYR A 1 176 ? -28.725 -1.030 7.555 1.00 88.62 176 TYR A CA 1
ATOM 1383 C C . TYR A 1 176 ? -27.874 -0.099 6.687 1.00 88.62 176 TYR A C 1
ATOM 1385 O O . TYR A 1 176 ? -28.391 0.921 6.229 1.00 88.62 176 TYR A O 1
ATOM 1393 N N . GLN A 1 177 ? -26.584 -0.390 6.473 1.00 86.69 177 GLN A N 1
ATOM 1394 C CA . GLN A 1 177 ? -25.666 0.547 5.821 1.00 86.69 177 GLN A CA 1
ATOM 1395 C C . GLN A 1 177 ? -24.665 -0.095 4.864 1.00 86.69 177 GLN A C 1
ATOM 1397 O O . GLN A 1 177 ? -24.267 -1.249 4.991 1.00 86.69 177 GLN A O 1
ATOM 1402 N N . GLU A 1 178 ? -24.206 0.709 3.905 1.00 88.00 178 GLU A N 1
ATOM 1403 C CA . GLU A 1 178 ? -23.267 0.285 2.872 1.00 88.00 178 GLU A CA 1
ATOM 1404 C C . GLU A 1 178 ? -21.811 0.455 3.337 1.00 88.00 178 GLU A C 1
ATOM 1406 O O . GLU A 1 178 ? -21.198 1.514 3.188 1.00 88.00 178 GLU A O 1
ATOM 1411 N N . ILE A 1 179 ? -21.242 -0.624 3.882 1.00 89.12 179 ILE A N 1
ATOM 1412 C CA . ILE A 1 179 ? -19.868 -0.672 4.421 1.00 89.12 179 ILE A CA 1
ATOM 1413 C C . ILE A 1 179 ? -18.825 -0.243 3.380 1.00 89.12 179 ILE A C 1
ATOM 1415 O O . ILE A 1 179 ? -17.828 0.390 3.715 1.00 89.12 179 ILE A O 1
ATOM 1419 N N . ASP A 1 180 ? -19.051 -0.564 2.104 1.00 88.75 180 ASP A N 1
ATOM 1420 C CA . ASP A 1 180 ? -18.087 -0.293 1.034 1.00 88.75 180 ASP A CA 1
ATOM 1421 C C . ASP A 1 180 ? -17.924 1.204 0.711 1.00 88.75 180 ASP A C 1
ATOM 1423 O O . ASP A 1 180 ? -16.932 1.572 0.076 1.00 88.75 180 ASP A O 1
ATOM 1427 N N . LYS A 1 181 ? -18.853 2.061 1.166 1.00 91.88 181 LYS A N 1
ATOM 1428 C CA . LYS A 1 181 ? -18.796 3.527 1.020 1.00 91.88 181 LYS A CA 1
ATOM 1429 C C . LYS A 1 181 ? -18.436 4.263 2.313 1.00 91.88 181 LYS A C 1
ATOM 1431 O O . LYS A 1 181 ? -18.176 5.462 2.262 1.00 91.88 181 LYS A O 1
ATOM 1436 N N . MET A 1 182 ? -18.423 3.567 3.448 1.00 94.56 182 MET A N 1
ATOM 1437 C CA . MET A 1 182 ? -18.111 4.152 4.750 1.00 94.56 182 MET A CA 1
ATOM 1438 C C . MET A 1 182 ? -16.625 4.523 4.830 1.00 94.56 182 MET A C 1
ATOM 1440 O O . MET A 1 182 ? -15.759 3.714 4.480 1.00 94.56 182 MET A O 1
ATOM 1444 N N . SER A 1 183 ? -16.322 5.735 5.304 1.00 96.94 183 SER A N 1
ATOM 1445 C CA . SER A 1 183 ? -14.935 6.120 5.583 1.00 96.94 183 SER A CA 1
ATOM 1446 C C . SER A 1 183 ? -14.422 5.427 6.841 1.00 96.94 183 SER A C 1
ATOM 1448 O O . SER A 1 183 ? -15.188 5.008 7.717 1.00 96.94 183 SER A O 1
ATOM 1450 N N . PHE A 1 184 ? -13.102 5.310 6.956 1.00 97.38 184 PHE A N 1
ATOM 1451 C CA . PHE A 1 184 ? -12.508 4.700 8.140 1.00 97.38 184 PHE A CA 1
ATOM 1452 C C . PHE A 1 184 ? -12.817 5.505 9.414 1.00 97.38 184 PHE A C 1
ATOM 1454 O O . PHE A 1 184 ? -13.155 4.933 10.449 1.00 97.38 184 PHE A O 1
ATOM 1461 N N . GLU A 1 185 ? -12.778 6.831 9.326 1.00 97.44 185 GLU A N 1
ATOM 1462 C CA . GLU A 1 185 ? -13.024 7.752 10.435 1.00 97.44 185 GLU A CA 1
ATOM 1463 C C . GLU A 1 185 ? -14.478 7.688 10.919 1.00 97.44 185 GLU A C 1
ATOM 1465 O O . GLU A 1 185 ? -14.733 7.721 12.124 1.00 97.44 185 GLU A O 1
ATOM 1470 N N . GLU A 1 186 ? -15.432 7.530 9.998 1.00 96.75 186 GLU A N 1
ATOM 1471 C CA . GLU A 1 186 ? -16.841 7.346 10.342 1.00 96.75 186 GLU A CA 1
ATOM 1472 C C . GLU A 1 186 ? -17.058 6.039 11.118 1.00 96.75 186 GLU A C 1
ATOM 1474 O O . GLU A 1 186 ? -17.723 6.034 12.159 1.00 96.75 186 GLU A O 1
ATOM 1479 N N . ALA A 1 187 ? -16.471 4.935 10.645 1.00 97.12 187 ALA A N 1
ATOM 1480 C CA . ALA A 1 187 ? -16.563 3.638 11.309 1.00 97.12 187 ALA A CA 1
ATOM 1481 C C . ALA A 1 187 ? -15.996 3.692 12.735 1.00 97.12 187 ALA A C 1
ATOM 1483 O O . ALA A 1 187 ? -16.639 3.220 13.675 1.00 97.12 187 ALA A O 1
ATOM 1484 N N . VAL A 1 188 ? -14.828 4.320 12.909 1.00 97.62 188 VAL A N 1
ATOM 1485 C CA . VAL A 1 188 ? -14.213 4.532 14.227 1.00 97.62 188 VAL A CA 1
ATOM 1486 C C . VAL A 1 188 ? -15.128 5.366 15.120 1.00 97.62 188 VAL A C 1
ATOM 1488 O O . VAL A 1 188 ? -15.425 4.945 16.234 1.00 97.62 188 VAL A O 1
ATOM 1491 N N . GLY A 1 189 ? -15.650 6.495 14.627 1.00 97.06 189 GLY A N 1
ATOM 1492 C CA . GLY A 1 189 ? -16.544 7.366 15.394 1.00 97.06 189 GLY A CA 1
ATOM 1493 C C . GLY A 1 189 ? -17.793 6.648 15.914 1.00 97.06 189 GLY A C 1
ATOM 1494 O O . GLY A 1 189 ? -18.199 6.857 17.056 1.00 97.06 189 GLY A O 1
ATOM 1495 N N . ARG A 1 190 ? -18.369 5.742 15.117 1.00 95.50 190 ARG A N 1
ATOM 1496 C CA . ARG A 1 190 ? -19.540 4.938 15.508 1.00 95.50 190 ARG A CA 1
ATOM 1497 C C . ARG A 1 190 ? -19.227 3.926 16.604 1.00 95.50 190 ARG A C 1
ATOM 1499 O O . ARG A 1 190 ? -20.006 3.808 17.550 1.00 95.50 190 ARG A O 1
ATOM 1506 N N . ILE A 1 191 ? -18.101 3.219 16.495 1.00 96.56 191 ILE A N 1
ATOM 1507 C CA . ILE A 1 191 ? -17.662 2.277 17.533 1.00 96.56 191 ILE A CA 1
ATOM 1508 C C . ILE A 1 191 ? -17.333 3.033 18.826 1.00 96.56 191 ILE A C 1
ATOM 1510 O O . ILE A 1 191 ? -17.782 2.616 19.890 1.00 96.56 191 ILE A O 1
ATOM 1514 N N . THR A 1 192 ? -16.646 4.176 18.745 1.00 96.12 192 THR A N 1
ATOM 1515 C CA . THR A 1 192 ? -16.323 5.018 19.909 1.00 96.12 192 THR A CA 1
ATOM 1516 C C . THR A 1 192 ? -17.581 5.577 20.582 1.00 96.12 192 THR A C 1
ATOM 1518 O O . THR A 1 192 ? -17.710 5.507 21.800 1.00 96.12 192 THR A O 1
ATOM 1521 N N . ALA A 1 193 ? -18.562 6.068 19.818 1.00 95.69 193 ALA A N 1
ATOM 1522 C CA . ALA A 1 193 ? -19.827 6.551 20.382 1.00 95.69 193 ALA A CA 1
ATOM 1523 C C . ALA A 1 193 ? -20.610 5.440 21.103 1.00 95.69 193 ALA A C 1
ATOM 1525 O O . ALA A 1 193 ? -21.285 5.693 22.102 1.00 95.69 193 ALA A O 1
ATOM 1526 N N . PHE A 1 194 ? -20.528 4.205 20.605 1.00 94.94 194 PHE A N 1
ATOM 1527 C CA . PHE A 1 194 ? -21.095 3.043 21.280 1.00 94.94 194 PHE A CA 1
ATOM 1528 C C . PHE A 1 194 ? -20.293 2.655 22.533 1.00 94.94 194 PHE A C 1
ATOM 1530 O O . PHE A 1 194 ? -20.894 2.341 23.558 1.00 94.94 194 PHE A O 1
ATOM 1537 N N . GLU A 1 195 ? -18.960 2.732 22.482 1.00 94.69 195 GLU A N 1
ATOM 1538 C CA . GLU A 1 195 ? -18.066 2.499 23.625 1.00 94.69 195 GLU A CA 1
ATOM 1539 C C . GLU A 1 195 ? -18.403 3.410 24.815 1.00 94.69 195 GLU A C 1
ATOM 1541 O O . GLU A 1 195 ? -18.540 2.923 25.936 1.00 94.69 195 GLU A O 1
ATOM 1546 N N . GLU A 1 196 ? -18.617 4.706 24.576 1.00 93.56 196 GLU A N 1
ATOM 1547 C CA . GLU A 1 196 ? -18.998 5.674 25.616 1.00 93.56 196 GLU A CA 1
ATOM 1548 C C . GLU A 1 196 ? -20.352 5.345 26.268 1.00 93.56 196 GLU A C 1
ATOM 1550 O O . GLU A 1 196 ? -20.528 5.501 27.475 1.00 93.56 196 GLU A O 1
ATOM 1555 N N . ARG A 1 197 ? -21.314 4.813 25.503 1.00 91.88 197 ARG A N 1
ATOM 1556 C CA . ARG A 1 197 ? -22.613 4.389 26.056 1.00 91.88 197 ARG A CA 1
ATOM 1557 C C . ARG A 1 197 ? -22.499 3.164 26.956 1.00 91.88 197 ARG A C 1
ATOM 1559 O O . ARG A 1 197 ? -23.259 3.072 27.916 1.00 91.88 197 ARG A O 1
ATOM 1566 N N . LEU A 1 198 ? -21.584 2.242 26.652 1.00 88.62 198 LEU A N 1
ATOM 1567 C CA . LEU A 1 198 ? -21.339 1.069 27.493 1.00 88.62 198 LEU A CA 1
ATOM 1568 C C . LEU A 1 198 ? -20.728 1.465 28.841 1.00 88.62 198 LEU A C 1
ATOM 1570 O O . LEU A 1 198 ? -21.193 0.989 29.871 1.00 88.62 198 LEU A O 1
ATOM 1574 N N . LYS A 1 199 ? -19.756 2.390 28.848 1.00 81.81 199 LYS A N 1
ATOM 1575 C CA . LYS A 1 199 ? -19.129 2.883 30.089 1.00 81.81 199 LYS A CA 1
ATOM 1576 C C . LYS A 1 199 ? -20.158 3.438 31.079 1.00 81.81 199 LYS A C 1
ATOM 1578 O O . LYS A 1 199 ? -20.082 3.145 32.265 1.00 81.81 199 LYS A O 1
ATOM 1583 N N . ASN A 1 200 ? -21.166 4.155 30.581 1.00 70.38 200 ASN A N 1
ATOM 1584 C CA . ASN A 1 200 ? -22.234 4.726 31.407 1.00 70.38 200 ASN A CA 1
ATOM 1585 C C . ASN A 1 200 ? -23.193 3.680 32.016 1.00 70.38 200 ASN A C 1
ATOM 1587 O O . ASN A 1 200 ? -23.978 4.025 32.895 1.00 70.38 200 ASN A O 1
ATOM 1591 N N . GLN A 1 201 ? -23.184 2.428 31.543 1.00 61.34 201 GLN A N 1
ATOM 1592 C CA . GLN A 1 201 ? -23.993 1.339 32.114 1.00 61.34 201 GLN A CA 1
ATOM 1593 C C . GLN A 1 201 ? -23.227 0.490 33.137 1.00 61.34 201 GLN A C 1
ATOM 1595 O O . GLN A 1 201 ? -23.865 -0.134 33.983 1.00 61.34 201 GLN A O 1
ATOM 1600 N N . ASP A 1 202 ? -21.892 0.493 33.071 1.00 56.94 202 ASP A N 1
ATOM 1601 C CA . ASP A 1 202 ? -21.003 -0.217 33.998 1.00 56.94 202 ASP A CA 1
ATOM 1602 C C . ASP A 1 202 ? -20.632 0.617 35.241 1.00 56.94 202 ASP A C 1
ATOM 1604 O O . ASP A 1 202 ? -20.040 0.083 36.182 1.00 56.94 202 ASP A O 1
ATOM 1608 N N . GLU A 1 203 ? -20.995 1.906 35.299 1.00 46.41 203 GLU A N 1
ATOM 1609 C CA . GLU A 1 203 ? -20.976 2.624 36.574 1.00 46.41 203 GLU A CA 1
ATOM 1610 C C . GLU A 1 203 ? -21.960 1.942 37.538 1.00 46.41 203 GLU A C 1
ATOM 1612 O O . GLU A 1 203 ? -23.154 1.827 37.225 1.00 46.41 203 GLU A O 1
ATOM 1617 N N . PRO A 1 204 ? -21.509 1.486 38.726 1.00 46.34 204 PRO A N 1
ATOM 1618 C CA . PRO A 1 204 ? -22.441 1.013 39.722 1.00 46.34 204 PRO A CA 1
ATOM 1619 C C . PRO A 1 204 ? -23.387 2.170 39.999 1.00 46.34 204 PRO A C 1
ATOM 1621 O O . PRO A 1 204 ? -22.946 3.273 40.327 1.00 46.34 204 PRO A O 1
ATOM 1624 N N . LYS A 1 205 ? -24.695 1.910 39.893 1.00 46.78 205 LYS A N 1
ATOM 1625 C CA . LYS A 1 205 ? -25.696 2.715 40.586 1.00 46.78 205 LYS A CA 1
ATOM 1626 C C . LYS A 1 205 ? -25.236 2.770 42.036 1.00 46.78 205 LYS A C 1
ATOM 1628 O O . LYS A 1 205 ? -25.498 1.837 42.790 1.00 46.78 205 LYS A O 1
ATOM 1633 N N . ALA A 1 206 ? -24.509 3.820 42.404 1.00 45.38 206 ALA A N 1
ATOM 1634 C CA . ALA A 1 206 ? -24.162 4.123 43.772 1.00 45.38 206 ALA A CA 1
ATOM 1635 C C . ALA A 1 206 ? -25.477 4.475 44.468 1.00 45.38 206 ALA A C 1
ATOM 1637 O O . ALA A 1 206 ? -25.928 5.615 44.519 1.00 45.38 206 ALA A O 1
ATOM 1638 N N . ASP A 1 207 ? -26.154 3.414 44.880 1.00 50.62 207 ASP A N 1
ATOM 1639 C CA . ASP A 1 207 ? -26.691 3.277 46.206 1.00 50.62 207 ASP A CA 1
ATOM 1640 C C . ASP A 1 207 ? -27.629 4.404 46.643 1.00 50.62 207 ASP A C 1
ATOM 1642 O O . ASP A 1 207 ? -27.398 5.137 47.606 1.00 50.62 207 ASP A O 1
ATOM 1646 N N . HIS A 1 208 ? -28.763 4.506 45.947 1.00 49.78 208 HIS A N 1
ATOM 1647 C CA . HIS A 1 208 ? -29.920 5.198 46.515 1.00 49.78 208 HIS A CA 1
ATOM 1648 C C . HIS A 1 208 ? -30.398 4.528 47.818 1.00 49.78 208 HIS A C 1
ATOM 1650 O O . HIS A 1 208 ? -31.046 5.190 48.622 1.00 49.78 208 HIS A O 1
ATOM 1656 N N . GLN A 1 209 ? -30.044 3.260 48.073 1.00 50.75 209 GLN A N 1
ATOM 1657 C CA . GLN A 1 209 ? -30.391 2.558 49.309 1.00 50.75 209 GLN A CA 1
ATOM 1658 C C . GLN A 1 209 ? -29.452 2.914 50.473 1.00 50.75 209 GLN A C 1
ATOM 1660 O O . GLN A 1 209 ? -29.944 3.254 51.549 1.00 50.75 209 GLN A O 1
ATOM 1665 N N . SER A 1 210 ? -28.131 2.969 50.269 1.00 47.59 210 SER A N 1
ATOM 1666 C CA . SER A 1 210 ? -27.201 3.389 51.331 1.00 47.59 210 SER A CA 1
ATOM 1667 C C . SER A 1 210 ? -27.296 4.871 51.671 1.00 47.59 210 SER A C 1
ATOM 1669 O O . SER A 1 210 ? -27.107 5.230 52.830 1.00 47.59 210 SER A O 1
ATOM 1671 N N . LYS A 1 211 ? -27.670 5.748 50.726 1.00 50.69 211 LYS A N 1
ATOM 1672 C CA . LYS A 1 211 ? -27.979 7.154 51.061 1.00 50.69 211 LYS A CA 1
ATOM 1673 C C . LYS A 1 211 ? -29.257 7.305 51.898 1.00 50.69 211 LYS A C 1
ATOM 1675 O O . LYS A 1 211 ? -29.304 8.187 52.751 1.00 50.69 211 LYS A O 1
ATOM 1680 N N . LEU A 1 212 ? -30.260 6.443 51.706 1.00 53.16 212 LEU A N 1
ATOM 1681 C CA . LEU A 1 212 ? -31.491 6.442 52.510 1.00 53.16 212 LEU A CA 1
ATOM 1682 C C . LEU A 1 212 ? -31.265 5.903 53.930 1.00 53.16 212 LEU A C 1
ATOM 1684 O O . LEU A 1 212 ? -31.789 6.471 54.887 1.00 53.16 212 LEU A O 1
ATOM 1688 N N . LEU A 1 213 ? -30.441 4.862 54.083 1.00 55.84 213 LEU A N 1
ATOM 1689 C CA . LEU A 1 213 ? -30.099 4.304 55.397 1.00 55.84 213 LEU A CA 1
ATOM 1690 C C . LEU A 1 213 ? -29.307 5.295 56.260 1.00 55.84 213 LEU A C 1
ATOM 1692 O O . LEU A 1 213 ? -29.580 5.413 57.451 1.00 55.84 213 LEU A O 1
ATOM 1696 N N . MET A 1 214 ? -28.401 6.068 55.652 1.00 58.62 214 MET A N 1
ATOM 1697 C CA . MET A 1 214 ? -27.639 7.099 56.366 1.00 58.62 214 MET A CA 1
ATOM 1698 C C . MET A 1 214 ? -28.505 8.298 56.769 1.00 58.62 214 MET A C 1
ATOM 1700 O O . MET A 1 214 ? -28.291 8.865 57.831 1.00 58.62 214 MET A O 1
ATOM 1704 N N . ALA A 1 215 ? -29.511 8.682 55.976 1.00 53.62 215 ALA A N 1
ATOM 1705 C CA . ALA A 1 215 ? -30.422 9.774 56.338 1.00 53.62 215 ALA A CA 1
ATOM 1706 C C . ALA A 1 215 ? -31.399 9.382 57.465 1.00 53.62 215 ALA A C 1
ATOM 1708 O O . ALA A 1 215 ? -31.740 10.216 58.302 1.00 53.62 215 ALA A O 1
ATOM 1709 N N . SER A 1 216 ? -31.801 8.108 57.531 1.00 53.88 216 SER A N 1
ATOM 1710 C CA . SER A 1 216 ? -32.665 7.590 58.600 1.00 53.88 216 SER A CA 1
ATOM 1711 C C . SER A 1 216 ? -31.969 7.520 59.963 1.00 53.88 216 SER A C 1
ATOM 1713 O O . SER A 1 216 ? -32.656 7.536 60.983 1.00 53.88 216 SER A O 1
ATOM 1715 N N . SER A 1 217 ? -30.635 7.441 60.012 1.00 55.03 217 SER A N 1
ATOM 1716 C CA . SER A 1 217 ? -29.881 7.380 61.273 1.00 55.03 217 SER A CA 1
ATOM 1717 C C . SER A 1 217 ? -29.638 8.742 61.936 1.00 55.03 217 SER A C 1
ATOM 1719 O O . SER A 1 217 ? -29.152 8.774 63.060 1.00 55.03 217 SER A O 1
ATOM 1721 N N . TYR A 1 218 ? -29.990 9.859 61.287 1.00 56.16 218 TYR A N 1
ATOM 1722 C CA . TYR A 1 218 ? -29.795 11.217 61.828 1.00 56.16 218 TYR A CA 1
ATOM 1723 C C . TYR A 1 218 ? -31.070 11.858 62.407 1.00 56.16 218 TYR A C 1
ATOM 1725 O O . TYR A 1 218 ? -31.094 13.066 62.625 1.00 56.16 218 TYR A O 1
ATOM 1733 N N . HIS A 1 219 ? -32.143 11.093 62.638 1.00 52.22 219 HIS A N 1
ATOM 1734 C CA . HIS A 1 219 ? -33.399 11.591 63.232 1.00 52.22 219 HIS A CA 1
ATOM 1735 C C . HIS A 1 219 ? -33.871 10.744 64.427 1.00 52.22 219 HIS A C 1
ATOM 1737 O O . HIS A 1 219 ? -35.057 10.462 64.590 1.00 52.22 219 HIS A O 1
ATOM 1743 N N . GLY A 1 220 ? -32.936 10.332 65.281 1.00 53.94 220 GLY A N 1
ATOM 1744 C CA . GLY A 1 220 ? -33.248 9.783 66.596 1.00 53.94 220 GLY A CA 1
ATOM 1745 C C . GLY A 1 220 ? -32.319 10.384 67.641 1.00 53.94 220 GLY A C 1
ATOM 1746 O O . GLY A 1 220 ? -31.107 10.277 67.466 1.00 53.94 220 GLY A O 1
ATOM 1747 N N . TRP A 1 221 ? -32.932 10.928 68.699 1.00 41.88 221 TRP A N 1
ATOM 1748 C CA . TRP A 1 221 ? -32.392 11.614 69.888 1.00 41.88 221 TRP A CA 1
ATOM 1749 C C . TRP A 1 221 ? -32.279 13.137 69.797 1.00 41.88 221 TRP A C 1
ATOM 1751 O O . TRP A 1 221 ? -31.415 13.653 69.058 1.00 41.88 221 TRP A O 1
#

Foldseek 3Di:
DDDDDDPPPPPPPPPPDDPDPDDQAADDLACVVVNVVRLCVNCVVVVLNVQQVDPDDDPPVSFVVLLVSVLVRYDPVLNVVLVPDDGSNSSVVVSCVVRVVSNVVLVVQLVVLVVVLQPDAADPPHALVRSLVVLVVSQVSCVVSVHHDDQLSLLVSSLVRYPPLQVVQSVVCVVPHDSNPDGNVNSSVSSNVSVVVVVVVPPPPPCPPVVVVVVVVPPDD

Solvent-accessible surface area (backbone atoms only — not comparable to full-atom values): 13220 Å² total; per-residue (Å²): 136,90,79,84,81,74,83,78,80,76,81,70,78,80,73,77,73,74,86,69,82,78,81,71,65,69,55,53,89,82,39,45,74,62,36,49,56,51,49,52,52,51,30,50,76,71,73,44,46,61,45,59,74,51,93,68,96,62,60,65,68,58,38,53,49,51,37,53,60,52,50,76,18,43,47,70,73,58,37,66,70,41,64,82,46,89,47,34,27,56,36,50,52,53,51,46,60,62,37,52,57,46,41,54,53,47,51,52,51,51,50,50,50,52,53,52,59,72,66,50,63,48,52,90,88,54,51,60,66,61,48,49,52,54,55,50,51,51,45,50,56,33,46,75,64,78,39,85,74,55,39,42,58,53,39,52,47,51,63,76,18,54,45,78,91,49,46,69,62,46,54,52,45,66,74,76,46,67,61,80,76,43,49,44,67,57,51,49,52,53,54,40,58,51,50,58,57,51,55,70,65,71,53,74,82,80,44,75,63,62,56,48,56,58,59,63,66,75,77,72,136

Secondary structure (DSSP, 8-state):
---------------------PPPPPP-TT-HHHHHHHHHHHHHHTT-THHHH--S---HHHHHHHHHHHHTTS-HHHHHHHTT-SSHHHHHHHHHHHHHHHHHHHHHHHHHHHHHHHH----TTS-HHHHHHHHHHHHHHHHHTT----HHHHHHHHHHHS-GGGHHHHHHHHHHS-GGG--HHHHHHHHHHHHHHHHHHHS----HHHHHHHHHTTS--

Radius of gyration: 33.91 Å; Cα contacts (8 Å, |Δi|>4): 152; chains: 1; bounding box: 62×34×148 Å

InterPro domains:
  IPR061502 Copia/RE1/RE2-like, N-terminal domain [PF14223] (59-202)

Organism: NCBI:txid192012

pLDDT: mean 82.54, std 19.49, range [30.91, 98.19]

Mean predicted aligned error: 12.87 Å

Nearest PDB structures (foldseek):
  7nli-assembly1_B  TM=7.832E-01  e=2.143E-01  Saccharomyces cerevisiae
  7nlg-assembly2_C-2  TM=7.585E-01  e=3.584E-01  Saccharomyces cerevisiae

Sequence (221 aa):
MTGEEKPSSSNVPIREQGNFPLQCPKLTETNYTAWALMMETILKAYGLRETIEVKEAVDDKKVHTTKAMIFQTLPQDVLMQVAQYSTAKEVWDSIKVKYLGADLVQEARLQTLRSELEAMKMKPNETASDFAGKLSSIKAKFKSLGGILKDKVLVRRLFNSVPKKFLPIVASIEQYQEIDKMSFEEAVGRITAFEERLKNQDEPKADHQSKLLMASSYHGW